Protein AF-A0A812V9D8-F1 (afdb_monomer)

Radius of gyration: 23.7 Å; Cα contacts (8 Å, |Δi|>4): 444; chains: 1; bounding box: 46×54×78 Å

Mean predicted aligned error: 7.57 Å

Solvent-accessible surface area (backbone atoms only — not comparable to full-atom values): 19440 Å² total; per-residue (Å²): 134,64,69,68,45,46,54,49,25,55,54,47,46,27,33,46,72,20,30,50,79,77,45,39,99,90,36,76,81,48,67,58,61,73,79,61,69,75,49,70,55,60,47,98,55,66,56,77,74,82,65,62,88,51,53,66,66,52,46,32,63,63,41,46,38,62,27,32,84,86,31,65,42,40,41,59,61,29,66,30,20,74,60,48,88,58,94,56,41,86,30,27,44,84,56,71,91,58,87,61,61,62,48,51,73,66,52,26,51,69,67,22,29,39,99,78,54,41,52,55,68,74,26,73,83,56,54,74,79,40,67,58,75,21,36,46,58,31,40,26,61,40,52,40,16,31,51,46,28,47,52,53,50,51,42,41,74,71,26,71,57,31,73,84,54,87,52,67,49,60,17,31,41,38,41,38,52,51,50,55,50,51,29,60,78,68,75,52,87,68,88,69,70,83,49,35,51,80,54,24,43,62,51,99,89,40,53,30,27,37,83,49,56,40,70,43,29,48,52,52,36,58,74,66,67,73,43,69,49,58,50,50,58,73,70,53,59,64,68,42,52,75,65,54,15,47,48,52,28,54,44,46,51,50,51,52,50,55,52,52,51,52,24,51,57,35,50,76,71,74,42,65,54,56,76,93,49,64,44,58,38,50,45,49,51,43,34,53,46,17,46,75,68,24,35,40,46,68,73,50,39,54,63,74,55,51,55,50,49,60,60,46,48,61,54,45,69,73,71,42,70,78,90,53,45,69,66,50,51,53,52,54,55,60,57,55,66,74,75,73,73,89,84,75,83,130

Structure (mmCIF, N/CA/C/O backbone):
data_AF-A0A812V9D8-F1
#
_entry.id   AF-A0A812V9D8-F1
#
loop_
_atom_site.group_PDB
_atom_site.id
_atom_site.type_symbol
_atom_site.label_atom_id
_atom_site.label_alt_id
_atom_site.label_comp_id
_atom_site.label_asym_id
_atom_site.label_entity_id
_atom_site.label_seq_id
_atom_site.pdbx_PDB_ins_code
_atom_site.Cartn_x
_atom_site.Cartn_y
_atom_site.Cartn_z
_atom_site.occupancy
_atom_site.B_iso_or_equiv
_atom_site.auth_seq_id
_atom_site.auth_comp_id
_atom_site.auth_asym_id
_atom_site.auth_atom_id
_atom_site.pdbx_PDB_model_num
ATOM 1 N N . MET A 1 1 ? -7.664 -11.286 -27.892 1.00 56.09 1 MET A N 1
ATOM 2 C CA . MET A 1 1 ? -6.367 -10.592 -27.682 1.00 56.09 1 MET A CA 1
ATOM 3 C C . MET A 1 1 ? -6.586 -9.088 -27.634 1.00 56.09 1 MET A C 1
ATOM 5 O O . MET A 1 1 ? -7.502 -8.621 -28.293 1.00 56.09 1 MET A O 1
ATOM 9 N N . ARG A 1 2 ? -5.793 -8.337 -26.857 1.00 80.00 2 ARG A N 1
ATOM 10 C CA . ARG A 1 2 ? -5.927 -6.876 -26.673 1.00 80.00 2 ARG A CA 1
ATOM 11 C C . ARG A 1 2 ? -5.068 -6.145 -27.719 1.00 80.00 2 ARG A C 1
ATOM 13 O O . ARG A 1 2 ? -3.862 -6.034 -27.494 1.00 80.00 2 ARG A O 1
ATOM 20 N N . PRO A 1 3 ? -5.623 -5.653 -28.849 1.00 83.12 3 PRO A N 1
ATOM 21 C CA . PRO A 1 3 ? -4.810 -5.182 -29.977 1.00 83.12 3 PRO A CA 1
ATOM 22 C C . PRO A 1 3 ? -3.896 -4.013 -29.604 1.00 83.12 3 PRO A C 1
ATOM 24 O O . PRO A 1 3 ? -2.779 -3.916 -30.103 1.00 83.12 3 PRO A O 1
ATOM 27 N N . ILE A 1 4 ? -4.337 -3.160 -28.675 1.00 83.19 4 ILE A N 1
ATOM 28 C CA . ILE A 1 4 ? -3.535 -2.038 -28.184 1.00 83.19 4 ILE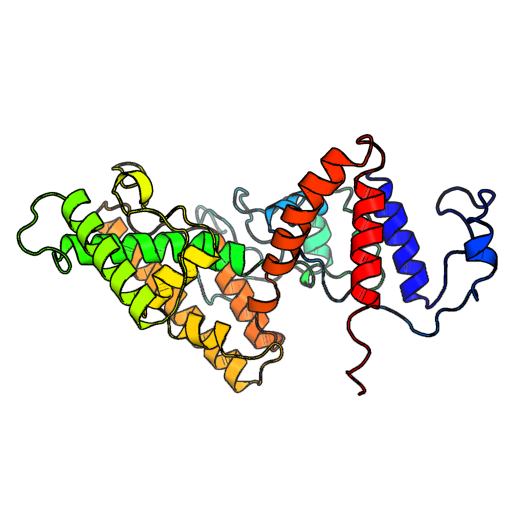 A CA 1
ATOM 29 C C . ILE A 1 4 ? -2.246 -2.502 -27.494 1.00 83.19 4 ILE A C 1
ATOM 31 O O . ILE A 1 4 ? -1.192 -1.949 -27.774 1.00 83.19 4 ILE A O 1
ATOM 35 N N . LEU A 1 5 ? -2.291 -3.567 -26.685 1.00 86.50 5 LEU A N 1
ATOM 36 C CA . LEU A 1 5 ? -1.116 -4.059 -25.959 1.00 86.50 5 LEU A CA 1
ATOM 37 C C . LEU A 1 5 ? -0.106 -4.741 -26.886 1.00 86.50 5 LEU A C 1
ATOM 39 O O . LEU A 1 5 ? 1.092 -4.594 -26.671 1.00 86.50 5 LEU A O 1
ATOM 43 N N . HIS A 1 6 ? -0.566 -5.421 -27.942 1.00 87.38 6 HIS A N 1
ATOM 44 C CA . HIS A 1 6 ? 0.333 -5.927 -28.986 1.00 87.38 6 HIS A CA 1
ATOM 45 C C . HIS A 1 6 ? 1.052 -4.785 -29.702 1.00 87.38 6 HIS A C 1
ATOM 47 O O . HIS A 1 6 ? 2.266 -4.839 -29.873 1.00 87.38 6 HIS A O 1
ATOM 53 N N . ARG A 1 7 ? 0.322 -3.725 -30.075 1.00 86.12 7 ARG A N 1
ATOM 54 C CA . ARG A 1 7 ? 0.923 -2.536 -30.696 1.00 86.12 7 ARG A CA 1
ATOM 55 C C . ARG A 1 7 ? 1.910 -1.849 -29.755 1.00 86.12 7 ARG A C 1
ATOM 57 O O . ARG A 1 7 ? 2.975 -1.439 -30.205 1.00 86.12 7 ARG A O 1
ATOM 64 N N . THR A 1 8 ? 1.585 -1.753 -28.465 1.00 87.50 8 THR A N 1
ATOM 65 C CA . THR A 1 8 ? 2.492 -1.215 -27.444 1.00 87.50 8 THR A CA 1
ATOM 66 C C . THR A 1 8 ? 3.754 -2.060 -27.328 1.00 87.50 8 THR A C 1
ATOM 68 O O . THR A 1 8 ? 4.840 -1.509 -27.451 1.00 87.50 8 THR A O 1
ATOM 71 N N . CYS A 1 9 ? 3.632 -3.380 -27.156 1.00 90.81 9 CYS A N 1
ATOM 72 C CA . CYS A 1 9 ? 4.777 -4.289 -27.069 1.00 90.81 9 CYS A CA 1
ATOM 73 C C . CYS A 1 9 ? 5.671 -4.190 -28.312 1.00 90.81 9 CYS A C 1
ATOM 75 O O . CYS A 1 9 ? 6.872 -3.965 -28.196 1.00 90.81 9 CYS A O 1
ATOM 77 N N . TRP A 1 10 ? 5.079 -4.238 -29.506 1.00 91.75 10 TRP A N 1
ATOM 78 C CA . TRP A 1 10 ? 5.808 -4.071 -30.760 1.00 91.75 10 TRP A CA 1
ATOM 79 C C . TRP A 1 10 ? 6.538 -2.722 -30.842 1.00 91.75 10 TRP A C 1
ATOM 81 O O . TRP A 1 10 ? 7.712 -2.670 -31.205 1.00 91.75 10 TRP A O 1
ATOM 91 N N . SER A 1 11 ? 5.879 -1.622 -30.464 1.00 89.56 11 SER A N 1
ATOM 92 C CA . SER A 1 11 ? 6.510 -0.298 -30.459 1.00 89.56 11 SER A CA 1
ATOM 93 C C . SER A 1 11 ? 7.658 -0.218 -29.451 1.00 89.56 11 SER A C 1
ATOM 95 O O . SER A 1 11 ? 8.664 0.434 -29.727 1.00 89.56 11 SER A O 1
ATOM 97 N N . LEU A 1 12 ? 7.511 -0.865 -28.293 1.00 90.81 12 LEU A N 1
ATOM 98 C CA . LEU A 1 12 ? 8.540 -0.934 -27.261 1.00 90.81 12 LEU A CA 1
ATOM 99 C C . LEU A 1 12 ? 9.751 -1.744 -27.730 1.00 90.81 12 LEU A C 1
ATOM 101 O O . LEU A 1 12 ? 10.869 -1.278 -27.560 1.00 90.81 12 LEU A O 1
ATOM 105 N N . GLN A 1 13 ? 9.553 -2.880 -28.406 1.00 92.38 13 GLN A N 1
ATOM 106 C CA . GLN A 1 13 ? 10.659 -3.665 -28.968 1.00 92.38 13 GLN A CA 1
ATOM 107 C C . GLN A 1 13 ? 11.509 -2.853 -29.959 1.00 92.38 13 GLN A C 1
ATOM 109 O O . GLN A 1 13 ? 12.737 -2.936 -29.939 1.00 92.38 13 GLN A O 1
ATOM 114 N N . HIS A 1 14 ? 10.887 -2.005 -30.787 1.00 91.62 14 HIS A N 1
ATOM 115 C CA . HIS A 1 14 ? 11.643 -1.064 -31.625 1.00 91.62 14 HIS A CA 1
ATOM 116 C C . HIS A 1 14 ? 12.456 -0.084 -30.778 1.00 91.62 14 HIS A C 1
ATOM 118 O O . HIS A 1 14 ? 13.648 0.089 -31.031 1.00 91.62 14 HIS A O 1
ATOM 124 N N . ALA A 1 15 ? 11.850 0.502 -29.743 1.00 90.38 15 ALA A N 1
ATOM 125 C CA . ALA A 1 15 ? 12.536 1.434 -28.852 1.00 90.38 15 ALA A CA 1
ATOM 126 C C . ALA A 1 15 ? 13.720 0.787 -28.103 1.00 90.38 15 ALA A C 1
ATOM 128 O O . ALA A 1 15 ? 14.781 1.402 -27.988 1.00 90.38 15 ALA A O 1
ATOM 129 N N . PHE A 1 16 ? 13.586 -0.462 -27.654 1.00 92.31 16 PHE A N 1
ATOM 130 C CA . PHE A 1 16 ? 14.652 -1.221 -26.982 1.00 92.31 16 PHE A CA 1
ATOM 131 C C . PHE A 1 16 ? 15.813 -1.549 -27.926 1.00 92.31 16 PHE A C 1
ATOM 133 O O . PHE A 1 16 ? 16.986 -1.433 -27.555 1.00 92.31 16 PHE A O 1
ATOM 140 N N . ALA A 1 17 ? 15.496 -1.805 -29.195 1.00 93.06 17 ALA A N 1
ATOM 141 C CA . ALA A 1 17 ? 16.474 -1.925 -30.270 1.00 93.06 17 ALA A CA 1
ATOM 142 C C . ALA A 1 17 ? 17.069 -0.573 -30.722 1.00 93.06 17 ALA A C 1
ATOM 144 O O . ALA A 1 17 ? 17.880 -0.543 -31.646 1.00 93.06 17 ALA A O 1
ATOM 145 N N . GLY A 1 18 ? 16.667 0.555 -30.121 1.00 93.62 18 GLY A N 1
ATOM 146 C CA . GLY A 1 18 ? 17.125 1.887 -30.518 1.00 93.62 18 GLY A CA 1
ATOM 147 C C . GLY A 1 18 ? 16.620 2.308 -31.901 1.00 93.62 18 GLY A C 1
ATOM 148 O O . GLY A 1 18 ? 17.294 3.059 -32.600 1.00 93.62 18 GLY A O 1
ATOM 149 N N . ARG A 1 19 ? 15.446 1.827 -32.318 1.00 94.19 19 ARG A N 1
ATOM 150 C CA . ARG A 1 19 ? 14.840 2.094 -33.628 1.00 94.19 19 ARG A CA 1
ATOM 151 C C . ARG A 1 19 ? 13.452 2.714 -33.496 1.00 94.19 19 ARG A C 1
ATOM 153 O O . ARG A 1 19 ? 12.730 2.503 -32.527 1.00 94.19 19 ARG A O 1
ATOM 160 N N . ARG A 1 20 ? 13.053 3.473 -34.513 1.00 90.00 20 ARG A N 1
ATOM 161 C CA . ARG A 1 20 ? 11.666 3.879 -34.744 1.00 90.00 20 ARG A CA 1
ATOM 162 C C . ARG A 1 20 ? 10.995 2.833 -35.610 1.00 90.00 20 ARG A C 1
ATOM 164 O O . ARG A 1 20 ? 11.597 2.424 -36.608 1.00 90.00 20 ARG A O 1
ATOM 171 N N . PRO A 1 21 ? 9.744 2.465 -35.311 1.00 89.31 21 PRO A N 1
ATOM 172 C CA . PRO A 1 21 ? 9.006 1.625 -36.226 1.00 89.31 21 PRO A CA 1
ATOM 173 C C . PRO A 1 21 ? 8.915 2.283 -37.608 1.00 89.31 21 PRO A C 1
ATOM 175 O O . PRO A 1 21 ? 8.760 3.501 -37.686 1.00 89.31 21 PRO A O 1
ATOM 178 N N . GLN A 1 22 ? 9.042 1.487 -38.674 1.00 85.88 22 GLN A N 1
ATOM 179 C CA . GLN A 1 22 ? 9.004 1.954 -40.074 1.00 85.88 22 GLN A CA 1
ATOM 180 C C . GLN A 1 22 ? 7.757 1.484 -40.845 1.00 85.88 22 GLN A C 1
ATOM 182 O O . GLN A 1 22 ? 7.417 2.056 -41.875 1.00 85.88 22 GLN A O 1
ATOM 187 N N . ALA A 1 23 ? 7.038 0.488 -40.325 1.00 85.81 23 ALA A N 1
ATOM 188 C CA . ALA A 1 23 ? 5.800 -0.051 -40.895 1.00 85.81 23 ALA A CA 1
ATOM 189 C C . ALA A 1 23 ? 4.773 -0.326 -39.786 1.00 85.81 23 ALA A C 1
ATOM 191 O O . ALA A 1 23 ? 5.121 -0.224 -38.616 1.00 85.81 23 ALA A O 1
ATOM 192 N N . HIS A 1 24 ? 3.524 -0.665 -40.107 1.00 85.31 24 HIS A N 1
ATOM 193 C CA . HIS A 1 24 ? 2.521 -1.059 -39.108 1.00 85.31 24 HIS A CA 1
ATOM 194 C C . HIS A 1 24 ? 2.746 -2.517 -38.620 1.00 85.31 24 HIS A C 1
ATOM 196 O O . HIS A 1 24 ? 3.134 -3.366 -39.421 1.00 85.31 24 HIS A O 1
ATOM 202 N N . PRO A 1 25 ? 2.479 -2.866 -37.337 1.00 82.75 25 PRO A N 1
ATOM 203 C CA . PRO A 1 25 ? 2.803 -4.186 -36.760 1.00 82.75 25 PRO A CA 1
ATOM 204 C C . PRO A 1 25 ? 2.142 -5.390 -37.433 1.00 82.75 25 PRO A C 1
ATOM 206 O O . PRO A 1 25 ? 2.630 -6.506 -37.302 1.00 82.75 25 PRO A O 1
ATOM 209 N N . HIS A 1 26 ? 1.009 -5.174 -38.096 1.00 84.06 26 HIS A N 1
ATOM 210 C CA . HIS A 1 26 ? 0.219 -6.235 -38.730 1.00 84.06 26 HIS A CA 1
ATOM 211 C C . HIS A 1 26 ? 0.085 -6.061 -40.241 1.00 84.06 26 HIS A C 1
ATOM 213 O O . HIS A 1 26 ? -0.561 -6.875 -40.885 1.00 84.06 26 HIS A O 1
ATOM 219 N N . ASP A 1 27 ? 0.634 -4.978 -40.791 1.00 83.62 27 ASP A N 1
ATOM 220 C CA . ASP A 1 27 ? 0.493 -4.667 -42.208 1.00 83.62 27 ASP A CA 1
ATOM 221 C C . ASP A 1 27 ? 1.731 -3.886 -42.674 1.00 83.62 27 ASP A C 1
ATOM 223 O O . ASP A 1 27 ? 1.822 -2.673 -42.464 1.00 83.62 27 ASP A O 1
ATOM 227 N N . PRO A 1 28 ? 2.714 -4.570 -43.277 1.00 77.94 28 PRO A N 1
ATOM 228 C CA . PRO A 1 28 ? 3.906 -3.925 -43.812 1.00 77.94 28 PRO A CA 1
ATOM 229 C C . PRO A 1 28 ? 3.602 -2.859 -44.877 1.00 77.94 28 PRO A C 1
ATOM 231 O O . PRO A 1 28 ? 4.418 -1.964 -45.088 1.00 77.94 28 PRO A O 1
ATOM 234 N N . CYS A 1 29 ? 2.439 -2.936 -45.536 1.00 76.19 29 CYS A N 1
ATOM 235 C CA . CYS A 1 29 ? 2.012 -2.014 -46.585 1.00 76.19 29 CYS A CA 1
ATOM 236 C C . CYS A 1 29 ? 1.361 -0.741 -46.022 1.00 76.19 29 CYS A C 1
ATOM 238 O O . CYS A 1 29 ? 1.377 0.299 -46.687 1.00 76.19 29 CYS A O 1
ATOM 240 N N . LEU A 1 30 ? 0.833 -0.777 -44.791 1.00 76.56 30 LEU A N 1
ATOM 241 C CA . LEU A 1 30 ? 0.352 0.422 -44.104 1.00 76.56 30 LEU A CA 1
ATOM 242 C C . LEU A 1 30 ? 1.535 1.291 -43.674 1.00 76.56 30 LEU A C 1
ATOM 244 O O . LEU A 1 30 ? 2.143 1.110 -42.613 1.00 76.56 30 LEU A O 1
ATOM 248 N N . GLN A 1 31 ? 1.835 2.277 -44.518 1.00 71.25 31 GLN A N 1
ATOM 249 C CA . GLN A 1 31 ? 2.863 3.266 -44.245 1.00 71.25 31 GLN A CA 1
ATOM 250 C C . GLN A 1 31 ? 2.511 4.099 -43.012 1.00 71.25 31 GLN A C 1
ATOM 252 O O . GLN A 1 31 ? 1.397 4.602 -42.847 1.00 71.25 31 GLN A O 1
ATOM 257 N N . ILE A 1 32 ? 3.509 4.298 -42.155 1.00 73.62 32 ILE A N 1
ATOM 258 C CA . ILE A 1 32 ? 3.420 5.234 -41.036 1.00 73.62 32 ILE A CA 1
ATOM 259 C C . ILE A 1 32 ? 3.203 6.647 -41.610 1.00 73.62 32 ILE A C 1
ATOM 261 O O . ILE A 1 32 ? 3.779 6.955 -42.660 1.00 73.62 32 ILE A O 1
ATOM 265 N N . PRO A 1 33 ? 2.393 7.516 -40.964 1.00 78.94 33 PRO A N 1
ATOM 266 C CA . PRO A 1 33 ? 2.139 8.874 -41.440 1.00 78.94 33 PRO A CA 1
ATOM 267 C C . PRO A 1 33 ? 3.402 9.595 -41.927 1.00 78.94 33 PRO A C 1
ATOM 269 O O . PRO A 1 33 ? 4.433 9.549 -41.255 1.00 78.94 33 PRO A O 1
ATOM 272 N N . ARG A 1 34 ? 3.307 10.319 -43.055 1.00 74.50 34 ARG A N 1
ATOM 273 C CA . ARG A 1 34 ? 4.433 11.032 -43.704 1.00 74.50 34 ARG A CA 1
ATOM 274 C C . ARG A 1 34 ? 5.280 11.874 -42.745 1.00 74.50 34 ARG A C 1
ATOM 276 O O . ARG A 1 34 ? 6.482 12.011 -42.941 1.00 74.50 34 ARG A O 1
ATOM 283 N N . LEU A 1 35 ? 4.670 12.423 -41.694 1.00 73.19 35 LEU A N 1
ATOM 284 C CA . LEU A 1 35 ? 5.376 13.184 -40.662 1.00 73.19 35 LEU A CA 1
ATOM 285 C C . LEU A 1 35 ? 6.470 12.356 -39.964 1.00 73.19 35 LEU A C 1
ATOM 287 O O . LEU A 1 35 ? 7.546 12.873 -39.690 1.00 73.19 35 LEU A O 1
ATOM 291 N N . HIS A 1 36 ? 6.219 11.072 -39.709 1.00 73.94 36 HIS A N 1
ATOM 292 C CA . HIS A 1 36 ? 7.175 10.179 -39.054 1.00 73.94 36 HIS A CA 1
ATOM 293 C C . HIS A 1 36 ? 8.221 9.626 -40.027 1.00 73.94 36 HIS A C 1
ATOM 295 O O . HIS A 1 36 ? 9.314 9.287 -39.589 1.00 73.94 36 HIS A O 1
ATOM 301 N N . GLN A 1 37 ? 7.927 9.589 -41.332 1.00 75.44 37 GLN A N 1
ATOM 302 C CA . GLN A 1 37 ? 8.892 9.183 -42.366 1.00 75.44 37 GLN A CA 1
ATOM 303 C C . GLN A 1 37 ? 10.080 10.154 -42.463 1.00 75.44 37 GLN A C 1
ATOM 305 O O . GLN A 1 37 ? 11.158 9.772 -42.900 1.00 75.44 37 GLN A O 1
ATOM 310 N N . LYS A 1 38 ? 9.903 11.409 -42.024 1.00 82.12 38 LYS A N 1
ATOM 311 C CA . LYS A 1 38 ? 10.981 12.411 -41.955 1.00 82.12 38 LYS A CA 1
ATOM 312 C C . LYS A 1 38 ? 11.921 12.215 -40.760 1.00 82.12 38 LYS A C 1
ATOM 314 O O . LYS A 1 38 ? 12.972 12.849 -40.706 1.00 82.12 38 LYS A O 1
ATOM 319 N N . LEU A 1 39 ? 11.544 11.393 -39.778 1.00 84.62 39 LEU A N 1
ATOM 320 C CA . LEU A 1 39 ? 12.370 11.143 -38.599 1.00 84.62 39 LEU A CA 1
ATOM 321 C C . LEU A 1 39 ? 13.443 10.103 -38.920 1.00 84.62 39 LEU A C 1
ATOM 323 O O . LEU A 1 39 ? 13.181 9.119 -39.607 1.00 84.62 39 LEU A O 1
ATOM 327 N N . LYS A 1 40 ? 14.647 10.283 -38.363 1.00 89.06 40 LYS A N 1
ATOM 328 C CA . LYS A 1 40 ? 15.723 9.293 -38.496 1.00 89.06 40 LYS A CA 1
ATOM 329 C C . LYS A 1 40 ? 15.255 7.929 -37.955 1.00 89.06 40 LYS A C 1
ATOM 331 O O . LYS A 1 40 ? 14.753 7.884 -36.823 1.00 89.06 40 LYS A O 1
ATOM 336 N N . PRO A 1 41 ? 15.450 6.822 -38.702 1.00 89.31 41 PRO A N 1
ATOM 337 C CA . PRO A 1 41 ? 15.049 5.487 -38.258 1.00 89.31 41 PRO A CA 1
ATOM 338 C C . PRO A 1 41 ? 15.681 5.074 -36.930 1.00 89.31 41 PRO A C 1
ATOM 340 O O . PRO A 1 41 ? 15.047 4.380 -36.144 1.00 89.31 41 PRO A O 1
ATOM 343 N N . GLN A 1 42 ? 16.895 5.543 -36.642 1.00 94.31 42 GLN A N 1
ATOM 344 C CA . GLN A 1 42 ? 17.586 5.269 -35.388 1.00 94.31 42 GLN A CA 1
ATOM 345 C C . GLN A 1 42 ? 17.190 6.276 -34.296 1.00 94.31 42 GLN A C 1
ATOM 347 O O . GLN A 1 42 ? 17.095 7.486 -34.525 1.00 94.31 42 GLN A O 1
ATOM 352 N N . LEU A 1 43 ? 16.960 5.779 -33.085 1.00 90.19 43 LEU A N 1
ATOM 353 C CA . LEU A 1 43 ? 16.890 6.578 -31.864 1.00 90.19 43 LEU A CA 1
ATOM 354 C C . LEU A 1 43 ? 18.309 6.918 -31.395 1.00 90.19 43 LEU A C 1
ATOM 356 O O . LEU A 1 43 ? 19.236 6.136 -31.574 1.00 90.19 43 LEU A O 1
ATOM 360 N N . SER A 1 44 ? 18.481 8.081 -30.767 1.00 91.81 44 SER A N 1
ATOM 361 C CA . SER A 1 44 ? 19.762 8.474 -30.162 1.00 91.81 44 SER A CA 1
ATOM 362 C C . SER A 1 44 ? 20.099 7.669 -28.904 1.00 91.81 44 SER A C 1
ATOM 364 O O . SER A 1 44 ? 21.231 7.711 -28.434 1.00 91.81 44 SER A O 1
ATOM 366 N N . ARG A 1 45 ? 19.111 6.970 -28.335 1.00 91.44 45 ARG A N 1
ATOM 367 C CA . ARG A 1 45 ? 19.220 6.193 -27.102 1.00 91.44 45 ARG A CA 1
ATOM 368 C C . ARG A 1 45 ? 18.452 4.886 -27.239 1.00 91.44 45 ARG A C 1
ATOM 370 O O . ARG A 1 45 ? 17.494 4.793 -28.009 1.00 91.44 45 ARG A O 1
ATOM 377 N N . ARG A 1 46 ? 18.873 3.896 -26.458 1.00 88.00 46 ARG A N 1
ATOM 378 C CA . ARG A 1 46 ? 18.104 2.679 -26.194 1.00 88.00 46 ARG A CA 1
ATOM 379 C C . ARG A 1 46 ? 17.319 2.865 -24.903 1.00 88.00 46 ARG A C 1
ATOM 381 O O . ARG A 1 46 ? 17.700 3.662 -24.048 1.00 88.00 46 ARG A O 1
ATOM 388 N N . TYR A 1 47 ? 16.227 2.131 -24.792 1.00 87.88 47 TYR A N 1
ATOM 389 C CA . TYR A 1 47 ? 15.339 2.170 -23.639 1.00 87.88 47 TYR A CA 1
ATOM 390 C C . TYR A 1 47 ? 15.254 0.775 -23.018 1.00 87.88 47 TYR A C 1
ATOM 392 O O . TYR A 1 47 ? 15.573 -0.214 -23.675 1.00 87.88 47 TYR A O 1
ATOM 400 N N . ALA A 1 48 ? 14.806 0.706 -21.771 1.00 86.56 48 ALA A N 1
ATOM 401 C CA . ALA A 1 48 ? 14.470 -0.534 -21.084 1.00 86.56 48 ALA A CA 1
ATOM 402 C C . ALA A 1 48 ? 13.196 -0.314 -20.260 1.00 86.56 48 ALA A C 1
ATOM 404 O O . ALA A 1 48 ? 12.890 0.819 -19.873 1.00 86.56 48 ALA A O 1
ATOM 405 N N . VAL A 1 49 ? 12.445 -1.385 -19.999 1.00 85.50 49 VAL A N 1
ATOM 406 C CA . VAL A 1 49 ? 11.348 -1.329 -19.027 1.00 85.50 49 VAL A CA 1
ATOM 407 C C . VAL A 1 49 ? 11.957 -1.290 -17.632 1.00 85.50 49 VAL A C 1
ATOM 409 O O . VAL A 1 49 ? 12.640 -2.228 -17.240 1.00 85.50 49 VAL A O 1
ATOM 412 N N . ALA A 1 50 ? 11.698 -0.218 -16.886 1.00 81.44 50 ALA A N 1
ATOM 413 C CA . ALA A 1 50 ? 12.074 -0.146 -15.476 1.00 81.44 50 ALA A CA 1
ATOM 414 C C . ALA A 1 50 ? 10.982 -0.745 -14.575 1.00 81.44 50 ALA A C 1
ATOM 416 O O . ALA A 1 50 ? 11.271 -1.513 -13.666 1.00 81.44 50 ALA A O 1
ATOM 417 N N . GLU A 1 51 ? 9.716 -0.418 -14.845 1.00 84.44 51 GLU A N 1
ATOM 418 C CA . GLU A 1 51 ? 8.578 -0.845 -14.031 1.00 84.44 51 GLU A CA 1
ATOM 419 C C . GLU A 1 51 ? 7.261 -0.751 -14.813 1.00 84.44 51 GLU A C 1
ATOM 421 O O . GLU A 1 51 ? 7.118 0.061 -15.733 1.00 84.44 51 GLU A O 1
ATOM 426 N N . TYR A 1 52 ? 6.276 -1.560 -14.413 1.00 86.06 52 TYR A N 1
ATOM 427 C CA . TYR A 1 52 ? 4.876 -1.328 -14.760 1.00 86.06 52 TYR A CA 1
ATOM 428 C C . TYR A 1 52 ? 4.165 -0.800 -13.524 1.00 86.06 52 TYR A C 1
ATOM 430 O O . TYR A 1 52 ? 4.006 -1.528 -12.550 1.00 86.06 52 TYR A O 1
ATOM 438 N N . LYS A 1 53 ? 3.720 0.453 -13.575 1.00 84.75 53 LYS A N 1
ATOM 439 C CA . LYS A 1 53 ? 2.976 1.071 -12.481 1.00 84.75 53 LYS A CA 1
ATOM 440 C C . LYS A 1 53 ? 1.480 0.859 -12.627 1.00 84.75 53 LYS A C 1
ATOM 442 O O . LYS A 1 53 ? 0.921 1.024 -13.710 1.00 84.75 53 LYS A O 1
ATOM 447 N N . GLY A 1 54 ? 0.840 0.526 -11.518 1.00 85.00 54 GLY A N 1
ATOM 448 C CA . GLY A 1 54 ? -0.606 0.434 -11.407 1.00 85.00 54 GLY A CA 1
ATOM 449 C C . GLY A 1 54 ? -1.020 -0.036 -10.023 1.00 85.00 54 GLY A C 1
ATOM 450 O O . GLY A 1 54 ? -0.195 -0.453 -9.208 1.00 85.00 54 GLY A O 1
ATOM 451 N N . ASP A 1 55 ? -2.299 0.120 -9.697 1.00 88.06 55 ASP A N 1
ATOM 452 C CA . ASP A 1 55 ? -2.831 -0.517 -8.501 1.00 88.06 55 ASP A CA 1
ATOM 453 C C . ASP A 1 55 ? -2.891 -2.047 -8.697 1.00 88.06 55 ASP A C 1
ATOM 455 O O . ASP A 1 55 ? -2.710 -2.577 -9.800 1.00 88.06 55 ASP A O 1
ATOM 459 N N . TRP A 1 56 ? -3.115 -2.792 -7.613 1.00 90.50 56 TRP A N 1
ATOM 460 C CA . TRP A 1 56 ? -3.131 -4.254 -7.706 1.00 90.50 56 TRP A CA 1
ATOM 461 C C . TRP A 1 56 ? -4.300 -4.790 -8.547 1.00 90.50 56 TRP A C 1
ATOM 463 O O . TRP A 1 56 ? -4.166 -5.824 -9.196 1.00 90.50 56 TRP A O 1
ATOM 473 N N . GLU A 1 57 ? -5.437 -4.094 -8.568 1.00 90.38 57 GLU A N 1
ATOM 474 C CA . GLU A 1 57 ? -6.583 -4.481 -9.391 1.00 90.38 57 GLU A CA 1
ATOM 475 C C . GLU A 1 57 ? -6.275 -4.291 -10.883 1.00 90.38 57 GLU A C 1
ATOM 477 O O . GLU A 1 57 ? -6.591 -5.155 -11.707 1.00 90.38 57 GLU A O 1
ATOM 482 N N . TRP A 1 58 ? -5.595 -3.204 -11.238 1.00 89.69 58 TRP A N 1
ATOM 483 C CA . TRP A 1 58 ? -5.081 -2.946 -12.570 1.00 89.69 58 TRP A CA 1
ATOM 484 C C . TRP A 1 58 ? -4.084 -4.019 -12.983 1.00 89.69 58 TRP A C 1
ATOM 486 O O . TRP A 1 58 ? -4.236 -4.577 -14.065 1.00 89.69 58 TRP A O 1
ATOM 496 N N . HIS A 1 59 ? -3.124 -4.375 -12.125 1.00 91.75 59 HIS A N 1
ATOM 497 C CA . HIS A 1 59 ? -2.192 -5.467 -12.403 1.00 91.75 59 HIS A CA 1
ATOM 498 C C . HIS A 1 59 ? -2.918 -6.793 -12.610 1.00 91.75 59 HIS A C 1
ATOM 500 O O . HIS A 1 59 ? -2.695 -7.459 -13.622 1.00 91.75 59 HIS A O 1
ATOM 506 N N . GLN A 1 60 ? -3.843 -7.142 -11.715 1.00 92.75 60 GLN A N 1
ATOM 507 C CA . GLN A 1 60 ? -4.644 -8.352 -11.842 1.00 92.75 60 GLN A CA 1
ATOM 508 C C . GLN A 1 60 ? -5.381 -8.383 -13.185 1.00 92.75 60 GLN A C 1
ATOM 510 O O . GLN A 1 60 ? -5.344 -9.396 -13.874 1.00 92.75 60 GLN A O 1
ATOM 515 N N . ARG A 1 61 ? -6.015 -7.281 -13.604 1.00 90.38 61 ARG A N 1
ATOM 516 C CA . ARG A 1 61 ? -6.738 -7.203 -14.884 1.00 90.38 61 ARG A CA 1
ATOM 517 C C . ARG A 1 61 ? -5.801 -7.174 -16.089 1.00 90.38 61 ARG A C 1
ATOM 519 O O . ARG A 1 61 ? -6.096 -7.805 -17.107 1.00 90.38 61 ARG A O 1
ATOM 526 N N . LEU A 1 62 ? -4.694 -6.436 -16.017 1.00 90.75 62 LEU A N 1
ATOM 527 C CA . LEU A 1 62 ? -3.729 -6.292 -17.104 1.00 90.75 62 LEU A CA 1
ATOM 528 C C . LEU A 1 62 ? -3.104 -7.650 -17.421 1.00 90.75 62 LEU A C 1
ATOM 530 O O . LEU A 1 62 ? -3.171 -8.101 -18.564 1.00 90.75 62 LEU A O 1
ATOM 534 N N . TRP A 1 63 ? -2.563 -8.297 -16.397 1.00 92.62 63 TRP A N 1
ATOM 535 C CA . TRP A 1 63 ? -1.848 -9.562 -16.492 1.00 92.62 63 TRP A CA 1
ATOM 536 C C . TRP A 1 63 ? -2.773 -10.781 -16.457 1.00 92.62 63 TRP A C 1
ATOM 538 O O . TRP A 1 63 ? -2.347 -11.864 -16.834 1.00 92.62 63 TRP A O 1
ATOM 548 N N . GLN A 1 64 ? -4.038 -10.590 -16.061 1.00 92.06 64 GLN A N 1
ATOM 549 C CA . GLN A 1 64 ? -5.027 -11.654 -15.833 1.00 92.06 64 GLN A CA 1
ATOM 550 C C . GLN A 1 64 ? -4.523 -12.693 -14.824 1.00 92.06 64 GLN A C 1
ATOM 552 O O . GLN A 1 64 ? -4.705 -13.895 -15.006 1.00 92.06 64 GLN A O 1
ATOM 557 N N . MET A 1 65 ? -3.862 -12.221 -13.765 1.00 94.12 65 MET A N 1
ATOM 558 C CA . MET A 1 65 ? -3.250 -13.105 -12.781 1.00 94.12 65 MET A CA 1
ATOM 559 C C . MET A 1 65 ? -4.287 -13.991 -12.098 1.00 94.12 65 MET A C 1
ATOM 561 O O . MET A 1 65 ? -5.312 -13.514 -11.603 1.00 94.12 65 MET A O 1
ATOM 565 N N . ARG A 1 66 ? -3.950 -15.276 -11.993 1.00 95.38 66 ARG A N 1
ATOM 566 C CA . ARG A 1 66 ? -4.645 -16.261 -11.157 1.00 95.38 66 ARG A CA 1
ATOM 567 C C . ARG A 1 66 ? -4.410 -15.985 -9.669 1.00 95.38 66 ARG A C 1
ATOM 569 O O . ARG A 1 66 ? -5.253 -16.310 -8.838 1.00 95.38 66 ARG A O 1
ATOM 576 N N . THR A 1 67 ? -3.291 -15.341 -9.332 1.00 94.00 67 THR A N 1
ATOM 577 C CA . THR A 1 67 ? -2.955 -14.913 -7.970 1.00 94.00 67 THR A CA 1
ATOM 578 C C . THR A 1 67 ? -3.500 -13.517 -7.681 1.00 94.00 67 THR A C 1
ATOM 580 O O . THR A 1 67 ? -3.176 -12.561 -8.384 1.00 94.00 67 THR A O 1
ATOM 583 N N . HIS A 1 68 ? -4.300 -13.372 -6.628 1.00 94.12 68 HIS A N 1
ATOM 584 C CA . HIS A 1 68 ? -4.829 -12.081 -6.180 1.00 94.12 68 HIS A CA 1
ATOM 585 C C . HIS A 1 68 ? -5.328 -12.170 -4.735 1.00 94.12 68 HIS A C 1
ATOM 587 O O . HIS A 1 68 ? -5.397 -13.253 -4.159 1.00 94.12 68 HIS A O 1
ATOM 593 N N . TRP A 1 69 ? -5.757 -11.042 -4.153 1.00 92.50 69 TRP A N 1
ATOM 594 C CA . TRP A 1 69 ? -6.182 -10.981 -2.748 1.00 92.50 69 TRP A CA 1
ATOM 595 C C . TRP A 1 69 ? -7.236 -12.008 -2.357 1.00 92.50 69 TRP A C 1
ATOM 597 O O . TRP A 1 69 ? -7.233 -12.424 -1.207 1.00 92.50 69 TRP A O 1
ATOM 607 N N . ASN A 1 70 ? -8.105 -12.414 -3.286 1.00 91.75 70 ASN A N 1
ATOM 608 C CA . ASN A 1 70 ? -9.202 -13.352 -3.047 1.00 91.75 70 ASN A CA 1
ATOM 609 C C . ASN A 1 70 ? -8.935 -14.789 -3.514 1.00 91.75 70 ASN A C 1
ATOM 611 O O . ASN A 1 70 ? -9.762 -15.656 -3.245 1.00 91.75 70 ASN A O 1
ATOM 615 N N . ALA A 1 71 ? -7.799 -15.054 -4.160 1.00 93.25 71 ALA A N 1
ATOM 616 C CA . ALA A 1 71 ? -7.424 -16.396 -4.593 1.00 93.25 71 ALA A CA 1
ATOM 617 C C . ALA A 1 71 ? -6.826 -17.229 -3.446 1.00 93.25 71 ALA A C 1
ATOM 619 O O . ALA A 1 71 ? -6.409 -16.699 -2.413 1.00 93.25 71 ALA A O 1
ATOM 620 N N . LYS A 1 72 ? -6.759 -18.558 -3.644 1.00 92.06 72 LYS A N 1
ATOM 621 C CA . LYS A 1 72 ? -6.049 -19.474 -2.728 1.00 92.06 72 LYS A CA 1
ATOM 622 C C . LYS A 1 72 ? -4.574 -19.080 -2.623 1.00 92.06 72 LYS A C 1
ATOM 624 O O . LYS A 1 72 ? -4.057 -18.974 -1.514 1.00 92.06 72 LYS A O 1
ATOM 629 N N . GLN A 1 73 ? -3.926 -18.855 -3.766 1.00 93.25 73 GLN A N 1
ATOM 630 C CA . GLN A 1 73 ? -2.584 -18.283 -3.860 1.00 93.25 73 GLN A CA 1
ATOM 631 C C . GLN A 1 73 ? -2.701 -16.765 -3.992 1.00 93.25 73 GLN A C 1
ATOM 633 O O . GLN A 1 73 ? -3.340 -16.266 -4.917 1.00 93.25 73 GLN A O 1
ATOM 638 N N . ILE A 1 74 ? -2.106 -16.026 -3.060 1.00 94.31 74 ILE A N 1
ATOM 639 C CA . ILE A 1 74 ? -2.349 -14.580 -2.949 1.00 94.31 74 ILE A CA 1
ATOM 640 C C . ILE A 1 74 ? -1.251 -13.723 -3.582 1.00 94.31 74 ILE A C 1
ATOM 642 O O . ILE A 1 74 ? -1.490 -12.555 -3.879 1.00 94.31 74 ILE A O 1
ATOM 646 N N . CYS A 1 75 ? -0.062 -14.291 -3.779 1.00 95.19 75 CYS A N 1
ATOM 647 C CA . CYS A 1 75 ? 1.122 -13.591 -4.257 1.00 95.19 75 CYS A CA 1
ATOM 648 C C . CYS A 1 75 ? 1.619 -14.237 -5.547 1.00 95.19 75 CYS A C 1
ATOM 650 O O . CYS A 1 75 ? 1.672 -15.463 -5.630 1.00 95.19 75 CYS A O 1
ATOM 652 N N . HIS A 1 76 ? 1.998 -13.418 -6.529 1.00 95.00 76 HIS A N 1
ATOM 653 C CA . HIS A 1 76 ? 2.582 -13.876 -7.793 1.00 95.00 76 HIS A CA 1
ATOM 654 C C . HIS A 1 76 ? 4.077 -14.213 -7.642 1.00 95.00 76 HIS A C 1
ATOM 656 O O . HIS A 1 76 ? 4.592 -15.090 -8.332 1.00 95.00 76 HIS A O 1
ATOM 662 N N . ALA A 1 77 ? 4.763 -13.563 -6.697 1.00 94.44 77 ALA A N 1
ATOM 663 C CA . ALA A 1 77 ? 6.209 -13.666 -6.528 1.00 94.44 77 ALA A CA 1
ATOM 664 C C . ALA A 1 77 ? 6.650 -14.834 -5.625 1.00 94.44 77 ALA A C 1
ATOM 666 O O . ALA A 1 77 ? 7.751 -15.358 -5.781 1.00 94.44 77 ALA A O 1
ATOM 667 N N . CYS A 1 78 ? 5.797 -15.285 -4.701 1.00 95.25 78 CYS A N 1
ATOM 668 C CA . CYS A 1 78 ? 6.089 -16.412 -3.810 1.00 95.25 78 CYS A CA 1
ATOM 669 C C . CYS A 1 78 ? 4.856 -17.284 -3.553 1.00 95.25 78 CYS A C 1
ATOM 671 O O . CYS A 1 78 ? 3.719 -16.901 -3.844 1.00 95.25 78 CYS A O 1
ATOM 673 N N . ARG A 1 79 ? 5.069 -18.459 -2.959 1.00 94.06 79 ARG A N 1
ATOM 674 C CA . ARG A 1 79 ? 4.020 -19.469 -2.735 1.00 94.06 79 ARG A CA 1
ATOM 675 C C . ARG A 1 79 ? 3.044 -19.159 -1.585 1.00 94.06 79 ARG A C 1
ATOM 677 O O . ARG A 1 79 ? 2.368 -20.065 -1.110 1.00 94.06 79 ARG A O 1
ATOM 684 N N . ALA A 1 80 ? 2.924 -17.904 -1.146 1.00 93.44 80 ALA A N 1
ATOM 685 C CA . ALA A 1 80 ? 2.014 -17.523 -0.065 1.00 93.44 80 ALA A CA 1
ATOM 686 C C . ALA A 1 80 ? 0.538 -17.831 -0.394 1.00 93.44 80 ALA A C 1
ATOM 688 O O . ALA A 1 80 ? 0.024 -17.492 -1.469 1.00 93.44 80 ALA A O 1
ATOM 689 N N . THR A 1 81 ? -0.166 -18.435 0.566 1.00 92.88 81 THR A N 1
ATOM 690 C CA . THR A 1 81 ? -1.567 -18.856 0.439 1.00 92.88 81 THR A CA 1
ATOM 691 C C . THR A 1 81 ? -2.451 -18.312 1.558 1.00 92.88 81 THR A C 1
ATOM 693 O O . THR A 1 81 ? -1.971 -17.921 2.622 1.00 92.88 81 THR A O 1
ATOM 696 N N . ARG A 1 82 ? -3.769 -18.277 1.308 1.00 88.44 82 ARG A N 1
ATOM 697 C CA . ARG A 1 82 ? -4.786 -17.780 2.250 1.00 88.44 82 ARG A CA 1
ATOM 698 C C . ARG A 1 82 ? -5.085 -18.746 3.407 1.00 88.44 82 ARG A C 1
ATOM 700 O O . ARG A 1 82 ? -5.384 -18.281 4.500 1.00 88.44 82 ARG A O 1
ATOM 707 N N . ASN A 1 83 ? -5.024 -20.058 3.170 1.00 79.56 83 ASN A N 1
ATOM 708 C CA . ASN A 1 83 ? -5.436 -21.080 4.136 1.00 79.56 83 ASN A CA 1
ATOM 709 C C . ASN A 1 83 ? -4.260 -21.982 4.515 1.00 79.56 83 ASN A C 1
ATOM 711 O O . ASN A 1 83 ? -3.605 -22.530 3.638 1.00 79.56 83 ASN A O 1
ATOM 715 N N . SER A 1 84 ? -4.087 -22.231 5.813 1.00 63.22 84 SER A N 1
ATOM 716 C CA . SER A 1 84 ? -3.121 -23.199 6.350 1.00 63.22 84 SER A CA 1
ATOM 717 C C . SER A 1 84 ? -3.645 -24.641 6.413 1.00 63.22 84 SER A C 1
ATOM 719 O O . SER A 1 84 ? -2.936 -25.528 6.880 1.00 63.22 84 SER A O 1
ATOM 721 N N . LYS A 1 85 ? -4.894 -24.900 5.993 1.00 57.31 85 LYS A N 1
ATOM 722 C CA . LYS A 1 85 ? -5.498 -26.240 6.070 1.00 57.31 85 LYS A CA 1
ATOM 723 C C . LYS A 1 85 ? -4.877 -27.165 5.009 1.00 57.31 85 LYS A C 1
ATOM 725 O O . LYS A 1 85 ? -5.298 -27.137 3.856 1.00 57.31 85 LYS A O 1
ATOM 730 N N . GLY A 1 86 ? -3.883 -27.959 5.417 1.00 56.88 86 GLY A N 1
ATOM 731 C CA . GLY A 1 86 ? -3.176 -28.969 4.614 1.00 56.88 86 GLY A CA 1
ATOM 732 C C . GLY A 1 86 ? -1.655 -28.941 4.836 1.00 56.88 86 GLY A C 1
ATOM 733 O O . GLY A 1 86 ? -1.161 -28.133 5.620 1.00 56.88 86 GLY A O 1
ATOM 734 N N . ASN A 1 87 ? -0.900 -29.769 4.100 1.00 52.22 87 ASN A N 1
ATOM 735 C CA . ASN A 1 87 ? 0.577 -29.714 4.073 1.00 52.22 87 ASN A CA 1
ATOM 736 C C . ASN A 1 87 ? 1.119 -28.337 3.610 1.00 52.22 87 ASN A C 1
ATOM 738 O O . ASN A 1 87 ? 2.275 -28.011 3.863 1.00 52.22 87 ASN A O 1
ATOM 742 N N . ASP A 1 88 ? 0.263 -27.495 3.012 1.00 55.00 88 ASP A N 1
ATOM 743 C CA . ASP A 1 88 ? 0.528 -26.101 2.615 1.00 55.00 88 ASP A CA 1
ATOM 744 C C . ASP A 1 88 ? 0.650 -25.121 3.809 1.00 55.00 88 ASP A C 1
ATOM 746 O O . ASP A 1 88 ? 0.941 -23.938 3.610 1.00 55.00 88 ASP A O 1
ATOM 750 N N . GLY A 1 89 ? 0.440 -25.575 5.054 1.00 61.25 89 GLY A N 1
ATOM 751 C CA . GLY A 1 89 ? 0.487 -24.740 6.265 1.00 61.25 89 GLY A CA 1
ATOM 752 C C . GLY A 1 89 ? 1.784 -23.940 6.453 1.00 61.25 89 GLY A C 1
ATOM 753 O O . GLY A 1 89 ? 1.768 -22.895 7.103 1.00 61.25 89 GLY A O 1
ATOM 754 N N . GLN A 1 90 ? 2.878 -24.371 5.816 1.00 64.25 90 GLN A N 1
ATOM 755 C CA . GLN A 1 90 ? 4.174 -23.683 5.811 1.00 64.25 90 GLN A CA 1
ATOM 756 C C . GLN A 1 90 ? 4.181 -22.365 5.016 1.00 64.25 90 GLN A C 1
ATOM 758 O O . GLN A 1 90 ? 5.069 -21.542 5.212 1.00 64.25 90 GLN A O 1
ATOM 763 N N . CYS A 1 91 ? 3.199 -22.135 4.138 1.00 72.06 91 CYS A N 1
ATOM 764 C CA . CYS A 1 91 ? 3.116 -20.942 3.287 1.00 72.06 91 CYS A CA 1
ATOM 765 C C . CYS A 1 91 ? 1.919 -20.039 3.625 1.00 72.06 91 CYS A C 1
ATOM 767 O O . CYS A 1 91 ? 1.422 -19.308 2.765 1.00 72.06 91 CYS A O 1
ATOM 769 N N . CYS A 1 92 ? 1.410 -20.091 4.859 1.00 84.94 92 CYS A N 1
ATOM 770 C CA . CYS A 1 92 ? 0.334 -19.197 5.276 1.00 84.94 92 CYS A CA 1
ATOM 771 C C . CYS A 1 92 ? 0.815 -17.738 5.259 1.00 84.94 92 CYS A C 1
ATOM 773 O O . CYS A 1 92 ? 1.834 -17.413 5.867 1.00 84.94 92 CYS A O 1
ATOM 775 N N . PHE A 1 93 ? 0.063 -16.841 4.616 1.00 85.88 93 PHE A N 1
ATOM 776 C CA . PHE A 1 93 ? 0.460 -15.439 4.429 1.00 85.88 93 PHE A CA 1
ATOM 777 C C . PHE A 1 93 ? 0.731 -14.659 5.725 1.00 85.88 93 PHE A C 1
ATOM 779 O O . PHE A 1 93 ? 1.333 -13.591 5.683 1.00 85.88 93 PHE A O 1
ATOM 786 N N . THR A 1 94 ? 0.272 -15.164 6.869 1.00 87.12 94 THR A N 1
ATOM 787 C CA . THR A 1 94 ? 0.466 -14.555 8.191 1.00 87.12 94 THR A CA 1
ATOM 788 C C . THR A 1 94 ? 1.818 -14.892 8.830 1.00 87.12 94 THR A C 1
ATOM 790 O O . THR A 1 94 ? 2.123 -14.399 9.918 1.00 87.12 94 THR A O 1
ATOM 793 N N . LEU A 1 95 ? 2.641 -15.732 8.193 1.00 88.19 95 LEU A N 1
ATOM 794 C CA . LEU A 1 95 ? 3.990 -16.079 8.651 1.00 88.19 95 LEU A CA 1
ATOM 795 C C . LEU A 1 95 ? 5.015 -15.025 8.189 1.00 88.19 95 LEU A C 1
ATOM 797 O O . LEU A 1 95 ? 5.921 -15.319 7.412 1.00 88.19 95 LEU A O 1
ATOM 801 N N . PHE A 1 96 ? 4.854 -13.783 8.652 1.00 89.94 96 PHE A N 1
ATOM 802 C CA . PHE A 1 96 ? 5.719 -12.646 8.293 1.00 89.94 96 PHE A CA 1
ATOM 803 C C . PHE A 1 96 ? 7.194 -12.896 8.624 1.00 89.94 96 PHE A C 1
ATOM 805 O O . PHE A 1 96 ? 7.500 -13.589 9.596 1.00 89.94 96 PHE A O 1
ATOM 812 N N . GLY A 1 97 ? 8.100 -12.358 7.803 1.00 87.62 97 GLY A N 1
ATOM 813 C CA . GLY A 1 97 ? 9.540 -12.597 7.923 1.00 87.62 97 GLY A CA 1
ATOM 814 C C . GLY A 1 97 ? 9.999 -13.988 7.469 1.00 87.62 97 GLY A C 1
ATOM 815 O O . GLY A 1 97 ? 11.199 -14.239 7.408 1.00 87.62 97 GLY A O 1
ATOM 816 N N . SER A 1 98 ? 9.080 -14.892 7.107 1.00 87.00 98 SER A N 1
ATOM 817 C CA . SER A 1 98 ? 9.449 -16.199 6.557 1.00 87.00 98 SER A CA 1
ATOM 818 C C . SER A 1 98 ? 9.979 -16.060 5.133 1.00 87.00 98 SER A C 1
ATOM 820 O O . SER A 1 98 ? 9.443 -15.303 4.314 1.00 87.00 98 SER A O 1
ATOM 822 N N . ASN A 1 99 ? 10.992 -16.856 4.804 1.00 87.38 99 ASN A N 1
ATOM 823 C CA . ASN A 1 99 ? 11.498 -16.990 3.442 1.00 87.38 99 ASN A CA 1
ATOM 824 C C . ASN A 1 99 ? 10.621 -17.974 2.666 1.00 87.38 99 ASN A C 1
ATOM 826 O O . ASN A 1 99 ? 10.977 -19.137 2.488 1.00 87.38 99 ASN A O 1
ATOM 830 N N . PHE A 1 100 ? 9.440 -17.521 2.233 1.00 88.56 100 PHE A N 1
ATOM 831 C CA . PHE A 1 100 ? 8.619 -18.328 1.336 1.00 88.56 100 PHE A CA 1
ATOM 832 C C . PHE A 1 100 ? 9.392 -18.622 0.048 1.00 88.56 100 PHE A C 1
ATOM 834 O O . PHE A 1 100 ? 10.009 -17.701 -0.499 1.00 88.56 100 PHE A O 1
ATOM 841 N N . PRO A 1 101 ? 9.311 -19.857 -0.482 1.00 92.12 101 PRO A N 1
ATOM 842 C CA . PRO A 1 101 ? 9.878 -20.170 -1.782 1.00 92.12 101 PRO A CA 1
ATOM 843 C C . PRO A 1 101 ? 9.390 -19.166 -2.830 1.00 92.12 101 PRO A C 1
ATOM 845 O O . PRO A 1 101 ? 8.179 -18.971 -3.021 1.00 92.12 101 PRO A O 1
ATOM 848 N N . ARG A 1 102 ? 10.351 -18.490 -3.464 1.00 94.56 102 ARG A N 1
ATOM 849 C CA . ARG A 1 102 ? 10.106 -17.584 -4.587 1.00 94.56 102 ARG A CA 1
ATOM 850 C C . ARG A 1 102 ? 9.756 -18.420 -5.806 1.00 94.56 102 ARG A C 1
ATOM 852 O O . ARG A 1 102 ? 10.326 -19.490 -5.993 1.00 94.56 102 ARG A O 1
ATOM 859 N N . ARG A 1 103 ? 8.827 -17.930 -6.622 1.00 95.12 103 ARG A N 1
ATOM 860 C CA . ARG A 1 103 ? 8.614 -18.518 -7.943 1.00 95.12 103 ARG A CA 1
ATOM 861 C C . ARG A 1 103 ? 9.761 -18.103 -8.852 1.00 95.12 103 ARG A C 1
ATOM 863 O O . ARG A 1 103 ? 10.119 -16.926 -8.897 1.00 95.12 103 ARG A O 1
ATOM 870 N N . SER A 1 104 ? 10.295 -19.067 -9.583 1.00 95.81 104 SER A N 1
ATOM 871 C CA . SER A 1 104 ? 11.073 -18.819 -10.793 1.00 95.81 104 SER A CA 1
ATOM 872 C C . SER A 1 104 ? 10.250 -18.038 -11.824 1.00 95.81 104 SER A C 1
ATOM 874 O O . SER A 1 104 ? 9.027 -17.881 -11.705 1.00 95.81 104 SER A O 1
ATOM 876 N N . PHE A 1 105 ? 10.928 -17.538 -12.856 1.00 94.81 105 PHE A N 1
ATOM 877 C CA . PHE A 1 105 ? 10.276 -16.873 -13.979 1.00 94.81 105 PHE A CA 1
ATOM 878 C C . PHE A 1 105 ? 9.238 -17.799 -14.634 1.00 94.81 105 PHE A C 1
ATOM 880 O O . PHE A 1 105 ? 8.087 -17.407 -14.834 1.00 94.81 105 PHE A O 1
ATOM 887 N N . GLU A 1 106 ? 9.628 -19.047 -14.884 1.00 95.44 106 GLU A N 1
ATOM 888 C CA . GLU A 1 106 ? 8.822 -20.088 -15.512 1.00 95.44 106 GLU A CA 1
ATOM 889 C C . GLU A 1 106 ? 7.606 -20.443 -14.654 1.00 95.44 106 GLU A C 1
ATOM 891 O O . GLU A 1 106 ? 6.481 -20.427 -15.152 1.00 95.44 106 GLU A O 1
ATOM 896 N N . GLU A 1 107 ? 7.794 -20.686 -13.352 1.00 95.94 107 GLU A N 1
ATOM 897 C CA . GLU A 1 107 ? 6.678 -20.945 -12.431 1.00 95.94 107 GLU A CA 1
ATOM 898 C C . GLU A 1 107 ? 5.718 -19.755 -12.366 1.00 95.94 107 GLU A C 1
ATOM 900 O O . GLU A 1 107 ? 4.503 -19.936 -12.329 1.00 95.94 107 GLU A O 1
ATOM 905 N N . CYS A 1 108 ? 6.224 -18.518 -12.370 1.00 95.31 108 CYS A N 1
ATOM 906 C CA . CYS A 1 108 ? 5.355 -17.347 -12.361 1.00 95.31 108 CYS A CA 1
ATOM 907 C C . CYS A 1 108 ? 4.485 -17.290 -13.628 1.00 95.31 108 CYS A C 1
ATOM 909 O O . CYS A 1 108 ? 3.273 -17.080 -13.532 1.00 95.31 108 CYS A O 1
ATOM 911 N N . LEU A 1 109 ? 5.069 -17.534 -14.805 1.00 93.50 109 LEU A N 1
ATOM 912 C CA . LEU A 1 109 ? 4.324 -17.564 -16.064 1.00 93.50 109 LEU A CA 1
ATOM 913 C C . LEU A 1 109 ? 3.323 -18.723 -16.139 1.00 93.50 109 LEU A C 1
ATOM 915 O O . LEU A 1 109 ? 2.202 -18.520 -16.592 1.00 93.50 109 LEU A O 1
ATOM 919 N N . LEU A 1 110 ? 3.696 -19.920 -15.694 1.00 93.81 110 LEU A N 1
ATOM 920 C CA . LEU A 1 110 ? 2.843 -21.104 -15.816 1.00 93.81 110 LEU A CA 1
ATOM 921 C C . LEU A 1 110 ? 1.743 -21.151 -14.745 1.00 93.81 110 LEU A C 1
ATOM 923 O O . LEU A 1 110 ? 0.607 -21.535 -15.028 1.00 93.81 110 LEU A O 1
ATOM 927 N N . GLU A 1 111 ? 2.055 -20.747 -13.513 1.00 94.50 111 GLU A N 1
ATOM 928 C CA . GLU A 1 111 ? 1.134 -20.869 -12.378 1.00 94.50 111 GLU A CA 1
ATOM 929 C C . GLU A 1 111 ? 0.347 -19.587 -12.100 1.00 94.50 111 GLU A C 1
ATOM 931 O O . GLU A 1 111 ? -0.831 -19.653 -11.740 1.00 94.50 111 GLU A O 1
ATOM 936 N N . SER A 1 112 ? 0.979 -18.413 -12.234 1.00 94.25 112 SER A N 1
ATOM 937 C CA . SER A 1 112 ? 0.373 -17.139 -11.810 1.00 94.25 112 SER A CA 1
ATOM 938 C C . SER A 1 112 ? -0.315 -16.390 -12.947 1.00 94.25 112 SER A C 1
ATOM 940 O O . SER A 1 112 ? -1.252 -15.635 -12.685 1.00 94.25 112 SER A O 1
ATOM 942 N N . MET A 1 113 ? 0.115 -16.593 -14.192 1.00 94.12 113 MET A N 1
ATOM 943 C CA . MET A 1 113 ? -0.447 -15.954 -15.388 1.00 94.12 113 MET A CA 1
ATOM 944 C C . MET A 1 113 ? -1.443 -16.897 -16.096 1.00 94.12 113 MET A C 1
ATOM 946 O O . MET A 1 113 ? -1.478 -18.094 -15.798 1.00 94.12 113 MET A O 1
ATOM 950 N N . PRO A 1 114 ? -2.320 -16.394 -16.988 1.00 92.75 114 PRO A N 1
ATOM 951 C CA . PRO A 1 114 ? -3.183 -17.261 -17.790 1.00 92.75 114 PRO A CA 1
ATOM 952 C C . PRO A 1 114 ? -2.382 -17.942 -18.911 1.00 92.75 114 PRO A C 1
ATOM 954 O O . PRO A 1 114 ? -1.308 -17.475 -19.282 1.00 92.75 114 PRO A O 1
ATOM 957 N N . ASP A 1 115 ? -2.972 -18.960 -19.542 1.00 89.94 115 ASP A N 1
ATOM 958 C CA . ASP A 1 115 ? -2.333 -19.700 -20.647 1.00 89.94 115 ASP A CA 1
ATOM 959 C C . ASP A 1 115 ? -2.013 -18.802 -21.857 1.00 89.94 115 ASP A C 1
ATOM 961 O O . ASP A 1 115 ? -1.059 -19.040 -22.592 1.00 89.94 115 ASP A O 1
ATOM 965 N N . CYS A 1 116 ? -2.788 -17.728 -22.046 1.00 89.75 116 CYS A N 1
ATOM 966 C CA . CYS A 1 116 ? -2.501 -16.663 -23.004 1.00 89.75 116 CYS A CA 1
ATOM 967 C C . CYS A 1 116 ? -2.161 -15.365 -22.247 1.00 89.75 116 CYS A C 1
ATOM 969 O O . CYS A 1 116 ? -3.060 -14.542 -22.014 1.00 89.75 116 CYS A O 1
ATOM 971 N N . PRO A 1 117 ? -0.893 -15.158 -21.843 1.00 88.56 117 PRO A N 1
ATOM 972 C CA . PRO A 1 117 ? -0.500 -14.007 -21.042 1.00 88.56 117 PRO A CA 1
ATOM 973 C C . PRO A 1 117 ? -0.650 -12.682 -21.801 1.00 88.56 117 PRO A C 1
ATOM 975 O O . PRO A 1 117 ? -0.822 -12.616 -23.021 1.00 88.56 117 PRO A O 1
ATOM 978 N N . CYS A 1 118 ? -0.595 -11.584 -21.048 1.00 91.38 118 CYS A N 1
ATOM 979 C CA . CYS A 1 118 ? -0.571 -10.232 -21.600 1.00 91.38 118 CYS A CA 1
ATOM 980 C C . CYS A 1 118 ? 0.593 -10.070 -22.600 1.00 91.38 118 CYS A C 1
ATOM 982 O O . CYS A 1 118 ? 1.713 -10.414 -22.241 1.00 91.38 118 CYS A O 1
ATOM 984 N N . PRO A 1 119 ? 0.408 -9.460 -23.789 1.00 92.38 119 PRO A N 1
ATOM 985 C CA . PRO A 1 119 ? 1.486 -9.299 -24.775 1.00 92.38 119 PRO A CA 1
ATOM 986 C C . PRO A 1 119 ? 2.727 -8.569 -24.255 1.00 92.38 119 PRO A C 1
ATOM 988 O O . PRO A 1 119 ? 3.806 -8.726 -24.809 1.00 92.38 119 PRO A O 1
ATOM 991 N N . LEU A 1 120 ? 2.590 -7.781 -23.187 1.00 91.44 120 LEU A N 1
ATOM 992 C CA . LEU A 1 120 ? 3.712 -7.098 -22.547 1.00 91.44 120 LEU A CA 1
ATOM 993 C C . LEU A 1 120 ? 4.747 -8.061 -21.944 1.00 91.44 120 LEU A C 1
ATOM 995 O O . LEU A 1 120 ? 5.875 -7.635 -21.728 1.00 91.44 120 LEU A O 1
ATOM 999 N N . VAL A 1 121 ? 4.418 -9.345 -21.734 1.00 92.62 121 VAL A N 1
ATOM 1000 C CA . VAL A 1 121 ? 5.424 -10.353 -21.345 1.00 92.62 121 VAL A CA 1
ATOM 1001 C C . VAL A 1 121 ? 6.472 -10.598 -22.436 1.00 92.62 121 VAL A C 1
ATOM 1003 O O . VAL A 1 121 ? 7.537 -11.125 -22.152 1.00 92.62 121 VAL A O 1
ATOM 1006 N N . LEU A 1 122 ? 6.176 -10.208 -23.682 1.00 91.81 122 LEU A N 1
ATOM 1007 C CA . LEU A 1 122 ? 7.081 -10.318 -24.830 1.00 91.81 122 LEU A CA 1
ATOM 1008 C C . LEU A 1 122 ? 7.992 -9.089 -24.984 1.00 91.81 122 LEU A C 1
ATOM 1010 O O . LEU A 1 122 ? 8.762 -9.003 -25.942 1.00 91.81 122 LEU A O 1
ATOM 1014 N N . CYS A 1 123 ? 7.876 -8.094 -24.102 1.00 91.00 123 CYS A N 1
ATOM 1015 C CA . CYS A 1 123 ? 8.802 -6.970 -24.085 1.00 91.00 123 CYS A CA 1
ATOM 1016 C C . CYS A 1 123 ? 10.202 -7.460 -23.697 1.00 91.00 123 CYS A C 1
ATOM 1018 O O . CYS A 1 123 ? 10.354 -8.209 -22.734 1.00 91.00 123 CYS A O 1
ATOM 1020 N N . GLU A 1 124 ? 11.229 -7.011 -24.423 1.00 90.69 124 GLU A N 1
ATOM 1021 C CA . GLU A 1 124 ? 12.622 -7.286 -24.058 1.00 90.69 124 GLU A CA 1
ATOM 1022 C C . GLU A 1 124 ? 12.890 -6.800 -22.624 1.00 90.69 124 GLU A C 1
ATOM 1024 O O . GLU A 1 124 ? 12.506 -5.687 -22.255 1.00 90.69 124 GLU A O 1
ATOM 1029 N N . GLY A 1 125 ? 13.501 -7.661 -21.808 1.00 88.25 125 GLY A N 1
ATOM 1030 C CA . GLY A 1 125 ? 13.751 -7.386 -20.392 1.00 88.25 125 GLY A CA 1
ATOM 1031 C C . GLY A 1 125 ? 12.533 -7.543 -19.474 1.00 88.25 125 GLY A C 1
ATOM 1032 O O . GLY A 1 125 ? 12.630 -7.209 -18.295 1.00 88.25 125 GLY A O 1
ATOM 1033 N N . PHE A 1 126 ? 11.391 -8.046 -19.963 1.00 92.19 126 PHE A N 1
ATOM 1034 C CA . PHE A 1 126 ? 10.275 -8.384 -19.083 1.00 92.19 126 PHE A CA 1
ATOM 1035 C C . PHE A 1 126 ? 10.692 -9.446 -18.056 1.00 92.19 126 PHE A C 1
ATOM 1037 O O . PHE A 1 126 ? 11.172 -10.521 -18.408 1.00 92.19 126 PHE A O 1
ATOM 1044 N N . HIS A 1 127 ? 10.427 -9.164 -16.784 1.00 93.50 127 HIS A N 1
ATOM 1045 C CA . HIS A 1 127 ? 10.569 -10.114 -15.689 1.00 93.50 127 HIS A CA 1
ATOM 1046 C C . HIS A 1 127 ? 9.436 -9.880 -14.678 1.00 93.50 127 HIS A C 1
ATOM 1048 O O . HIS A 1 127 ? 9.192 -8.723 -14.346 1.00 93.50 127 HIS A O 1
ATOM 1054 N N . PRO A 1 128 ? 8.759 -10.907 -14.127 1.00 93.19 128 PRO A N 1
ATOM 1055 C CA . PRO A 1 128 ? 7.641 -10.728 -13.198 1.00 93.19 128 PRO A CA 1
ATOM 1056 C C . PRO A 1 128 ? 7.959 -9.867 -11.976 1.00 93.19 128 PRO A C 1
ATOM 1058 O O . PRO A 1 128 ? 7.061 -9.219 -11.454 1.00 93.19 128 PRO A O 1
ATOM 1061 N N . ALA A 1 129 ? 9.228 -9.798 -11.558 1.00 92.50 129 ALA A N 1
ATOM 1062 C CA . ALA A 1 129 ? 9.654 -8.918 -10.469 1.00 92.50 129 ALA A CA 1
ATOM 1063 C C . ALA A 1 129 ? 9.285 -7.444 -10.705 1.00 92.50 129 ALA A C 1
ATOM 1065 O O . ALA A 1 129 ? 9.017 -6.740 -9.747 1.00 92.50 129 ALA A O 1
ATOM 1066 N N . ILE A 1 130 ? 9.178 -6.969 -11.951 1.00 91.38 130 ILE A N 1
ATOM 1067 C CA . ILE A 1 130 ? 8.778 -5.578 -12.234 1.00 91.38 130 ILE A CA 1
ATOM 1068 C C . ILE A 1 130 ? 7.316 -5.272 -11.846 1.00 91.38 130 ILE A C 1
ATOM 1070 O O . ILE A 1 130 ? 6.887 -4.120 -11.910 1.00 91.38 130 ILE A O 1
ATOM 1074 N N . ILE A 1 131 ? 6.529 -6.295 -11.497 1.00 92.69 131 ILE A N 1
ATOM 1075 C CA . ILE A 1 131 ? 5.148 -6.178 -11.032 1.00 92.69 131 ILE A CA 1
ATOM 1076 C C . ILE A 1 131 ? 5.192 -5.980 -9.517 1.00 92.69 131 ILE A C 1
ATOM 1078 O O . ILE A 1 131 ? 5.236 -6.927 -8.735 1.00 92.69 131 ILE A O 1
ATOM 1082 N N . ARG A 1 132 ? 5.188 -4.721 -9.086 1.00 92.94 132 ARG A N 1
ATOM 1083 C CA . ARG A 1 132 ? 5.317 -4.371 -7.669 1.00 92.94 132 ARG A CA 1
ATOM 1084 C C . ARG A 1 132 ? 3.961 -4.141 -7.019 1.00 92.94 132 ARG A C 1
ATOM 1086 O O . ARG A 1 132 ? 2.996 -3.717 -7.651 1.00 92.94 132 ARG A O 1
ATOM 1093 N N . PHE A 1 133 ? 3.889 -4.395 -5.716 1.00 94.44 133 PHE A N 1
ATOM 1094 C CA . PHE A 1 133 ? 2.746 -3.943 -4.937 1.00 94.44 133 PHE A CA 1
ATOM 1095 C C . PHE A 1 133 ? 2.803 -2.421 -4.761 1.00 94.44 133 PHE A C 1
ATOM 1097 O O . PHE A 1 133 ? 3.855 -1.834 -4.541 1.00 94.44 133 PHE A O 1
ATOM 1104 N N . CYS A 1 134 ? 1.654 -1.759 -4.829 1.00 93.00 134 CYS A N 1
ATOM 1105 C CA . CYS A 1 134 ? 1.588 -0.319 -4.613 1.00 93.00 134 CYS A CA 1
ATOM 1106 C C . CYS A 1 134 ? 1.520 -0.018 -3.107 1.00 93.00 134 CYS A C 1
ATOM 1108 O O . CYS A 1 134 ? 0.532 -0.374 -2.453 1.00 93.00 134 CYS A O 1
ATOM 1110 N N . ALA A 1 135 ? 2.516 0.686 -2.554 1.00 93.56 135 ALA A N 1
ATOM 1111 C CA . ALA A 1 135 ? 2.554 1.022 -1.125 1.00 93.56 135 ALA A CA 1
ATOM 1112 C C . ALA A 1 135 ? 1.315 1.811 -0.662 1.00 93.56 135 ALA A C 1
ATOM 1114 O O . ALA A 1 135 ? 0.828 1.598 0.444 1.00 93.56 135 ALA A O 1
ATOM 1115 N N . MET A 1 136 ? 0.721 2.646 -1.522 1.00 93.50 136 MET A N 1
ATOM 1116 C CA . MET A 1 136 ? -0.524 3.357 -1.208 1.00 93.50 136 MET A CA 1
ATOM 1117 C C . MET A 1 136 ? -1.675 2.382 -0.922 1.00 93.50 136 MET A C 1
ATOM 1119 O O . MET A 1 136 ? -2.406 2.537 0.055 1.00 93.50 136 MET A O 1
ATOM 1123 N N . HIS A 1 137 ? -1.832 1.358 -1.760 1.00 93.94 137 HIS A N 1
ATOM 1124 C CA . HIS A 1 137 ? -2.922 0.393 -1.639 1.00 93.94 137 HIS A CA 1
ATOM 1125 C C . HIS A 1 137 ? -2.697 -0.621 -0.520 1.00 93.94 137 HIS A C 1
ATOM 1127 O O . HIS A 1 137 ? -3.662 -1.069 0.109 1.00 93.94 137 HIS A O 1
ATOM 1133 N N . VAL A 1 138 ? -1.438 -0.991 -0.291 1.00 95.75 138 VAL A N 1
ATOM 1134 C CA . VAL A 1 138 ? -1.034 -1.927 0.758 1.00 95.75 138 VAL A CA 1
ATOM 1135 C C . VAL A 1 138 ? -1.100 -1.264 2.132 1.00 95.75 138 VAL A C 1
ATOM 1137 O O . VAL A 1 138 ? -1.796 -1.762 3.018 1.00 95.75 138 VAL A O 1
ATOM 1140 N N . LEU A 1 139 ? -0.435 -0.119 2.291 1.00 95.38 139 LEU A N 1
ATOM 1141 C CA . LEU A 1 139 ? -0.307 0.587 3.560 1.00 95.38 139 LEU A CA 1
ATOM 1142 C C . LEU A 1 139 ? -1.521 1.497 3.793 1.00 95.38 139 LEU A C 1
ATOM 1144 O O . LEU A 1 139 ? -2.404 1.169 4.584 1.00 95.38 139 LEU A O 1
ATOM 1148 N N . ALA A 1 140 ? -1.625 2.601 3.050 1.00 94.69 140 ALA A N 1
ATOM 1149 C CA . ALA A 1 140 ? -2.571 3.682 3.337 1.00 94.69 140 ALA A CA 1
ATOM 1150 C C . ALA A 1 140 ? -4.055 3.317 3.135 1.00 94.69 140 ALA A C 1
ATOM 1152 O O . ALA A 1 140 ? -4.892 3.751 3.919 1.00 94.69 140 ALA A O 1
ATOM 1153 N N . LEU A 1 141 ? -4.392 2.507 2.126 1.00 94.38 141 LEU A N 1
ATOM 1154 C CA . LEU A 1 141 ? -5.754 1.994 1.869 1.00 94.38 141 LEU A CA 1
ATOM 1155 C C . LEU A 1 141 ? -5.942 0.539 2.325 1.00 94.38 141 LEU A C 1
ATOM 1157 O O . LEU A 1 141 ? -6.863 -0.160 1.894 1.00 94.38 141 LEU A O 1
ATOM 1161 N N . GLY A 1 142 ? -5.007 0.018 3.111 1.00 95.00 142 GLY A N 1
ATOM 1162 C CA . GLY A 1 142 ? -5.042 -1.351 3.600 1.00 95.00 142 GLY A CA 1
ATOM 1163 C C . GLY A 1 142 ? -4.851 -1.382 5.099 1.00 95.00 142 GLY A C 1
ATOM 1164 O O . GLY A 1 142 ? -5.818 -1.352 5.854 1.00 95.00 142 GLY A O 1
ATOM 1165 N N . ILE A 1 143 ? -3.592 -1.450 5.505 1.00 96.12 143 ILE A N 1
ATOM 1166 C CA . ILE A 1 143 ? -3.190 -1.645 6.897 1.00 96.12 143 ILE A CA 1
ATOM 1167 C C . ILE A 1 143 ? -3.546 -0.416 7.749 1.00 96.12 143 ILE A C 1
ATOM 1169 O O . ILE A 1 143 ? -4.162 -0.551 8.806 1.00 96.12 143 ILE A O 1
ATOM 1173 N N . TYR A 1 144 ? -3.250 0.795 7.268 1.00 96.56 144 TYR A N 1
ATOM 1174 C CA . TYR A 1 144 ? -3.418 2.028 8.044 1.00 96.56 144 TYR A CA 1
ATOM 1175 C C . TYR A 1 144 ? -4.872 2.414 8.280 1.00 96.56 144 TYR A C 1
ATOM 1177 O O . TYR A 1 144 ? -5.169 3.033 9.296 1.00 96.56 144 TYR A O 1
ATOM 1185 N N . GLN A 1 145 ? -5.802 2.013 7.410 1.00 96.69 145 GLN A N 1
ATOM 1186 C CA . GLN A 1 145 ? -7.229 2.228 7.674 1.00 96.69 145 GLN A CA 1
ATOM 1187 C C . GLN A 1 145 ? -7.701 1.425 8.887 1.00 96.69 145 GLN A C 1
ATOM 1189 O O . GLN A 1 145 ? -8.533 1.915 9.644 1.00 96.69 145 GLN A O 1
ATOM 1194 N N . THR A 1 146 ? -7.163 0.216 9.086 1.00 96.56 146 THR A N 1
ATOM 1195 C CA . THR A 1 146 ? -7.484 -0.593 10.272 1.00 96.56 146 THR A CA 1
ATOM 1196 C C . THR A 1 146 ? -6.767 -0.035 11.497 1.00 96.56 146 THR A C 1
ATOM 1198 O O . THR A 1 146 ? -7.407 0.208 12.508 1.00 96.56 146 THR A O 1
ATOM 1201 N N . LEU A 1 147 ? -5.464 0.267 11.386 1.00 96.31 147 LEU A N 1
ATOM 1202 C CA . LEU A 1 147 ? -4.687 0.816 12.507 1.00 96.31 147 LEU A CA 1
ATOM 1203 C C . LEU A 1 147 ? -5.259 2.132 13.041 1.00 96.31 147 LEU A C 1
ATOM 1205 O O . LEU A 1 147 ? -5.407 2.287 14.246 1.00 96.31 147 LEU A O 1
ATOM 1209 N N . THR A 1 148 ? -5.605 3.072 12.159 1.00 96.81 148 THR A N 1
ATOM 1210 C CA . THR A 1 148 ? -6.145 4.372 12.587 1.00 96.81 148 THR A CA 1
ATOM 1211 C C . THR A 1 148 ? -7.544 4.254 13.185 1.00 96.81 148 THR A C 1
ATOM 1213 O O . THR A 1 148 ? -7.854 4.979 14.127 1.00 96.81 148 THR A O 1
ATOM 1216 N N . ALA A 1 149 ? -8.382 3.338 12.687 1.00 97.56 149 ALA A N 1
ATOM 1217 C CA . ALA A 1 149 ? -9.674 3.055 13.303 1.00 97.56 149 ALA A CA 1
ATOM 1218 C C . ALA A 1 149 ? -9.511 2.449 14.699 1.00 97.56 149 ALA A C 1
ATOM 1220 O O . ALA A 1 149 ? -10.130 2.925 15.645 1.00 97.56 149 ALA A O 1
ATOM 1221 N N . GLU A 1 150 ? -8.640 1.452 14.831 1.00 96.62 150 GLU A N 1
ATOM 1222 C CA . GLU A 1 150 ? -8.381 0.767 16.095 1.00 96.62 150 GLU A CA 1
ATOM 1223 C C . GLU A 1 150 ? -7.800 1.685 17.164 1.00 96.62 150 GLU A C 1
ATOM 1225 O O . GLU A 1 150 ? -8.286 1.705 18.293 1.00 96.62 150 GLU A O 1
ATOM 1230 N N . ALA A 1 151 ? -6.819 2.507 16.799 1.00 96.69 151 ALA A N 1
ATOM 1231 C CA . ALA A 1 151 ? -6.251 3.505 17.694 1.00 96.69 151 ALA A CA 1
ATOM 1232 C C . ALA A 1 151 ? -7.309 4.486 18.202 1.00 96.69 151 ALA A C 1
ATOM 1234 O O . ALA A 1 151 ? -7.393 4.770 19.396 1.00 96.69 151 ALA A O 1
ATOM 1235 N N . LEU A 1 152 ? -8.153 4.973 17.290 1.00 97.88 152 LEU A N 1
ATOM 1236 C C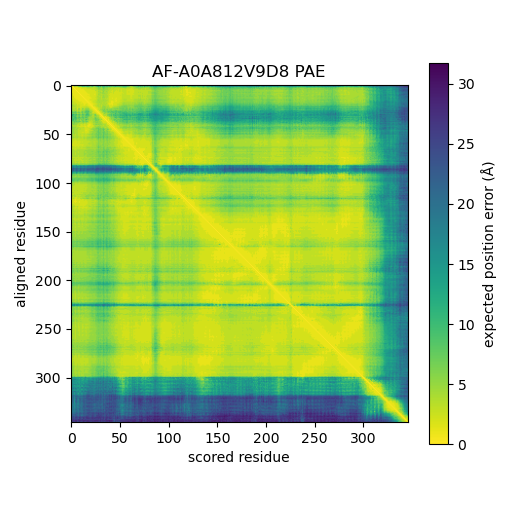A . LEU A 1 152 ? -9.214 5.908 17.623 1.00 97.88 152 LEU A CA 1
ATOM 1237 C C . LEU A 1 152 ? -10.250 5.275 18.560 1.00 97.88 152 LEU A C 1
ATOM 1239 O O . LEU A 1 152 ? -10.650 5.912 19.536 1.00 97.88 152 LEU A O 1
ATOM 1243 N N . LEU A 1 153 ? -10.657 4.030 18.291 1.00 97.62 153 LEU A N 1
ATOM 1244 C CA . LEU A 1 153 ? -11.569 3.281 19.155 1.00 97.62 153 LEU A CA 1
ATOM 1245 C C . LEU A 1 153 ? -10.963 3.058 20.533 1.00 97.62 153 LEU A C 1
ATOM 1247 O O . LEU A 1 153 ? -11.609 3.385 21.523 1.00 97.62 153 LEU A O 1
ATOM 1251 N N . TRP A 1 154 ? -9.715 2.598 20.598 1.00 96.88 154 TRP A N 1
ATOM 1252 C CA . TRP A 1 154 ? -9.025 2.354 21.858 1.00 96.88 154 TRP A CA 1
ATOM 1253 C C . TRP A 1 154 ? -8.920 3.629 22.707 1.00 96.88 154 TRP A C 1
ATOM 1255 O O . TRP A 1 154 ? -9.323 3.631 23.868 1.00 96.88 154 TRP A O 1
ATOM 1265 N N . LEU A 1 155 ? -8.488 4.754 22.125 1.00 97.62 155 LEU A N 1
ATOM 1266 C CA . LEU A 1 155 ? -8.417 6.041 22.831 1.00 97.62 155 LEU A CA 1
ATOM 1267 C C . LEU A 1 155 ? -9.796 6.531 23.303 1.00 97.62 155 LEU A C 1
ATOM 1269 O O . LEU A 1 155 ? -9.920 7.107 24.388 1.00 97.62 155 LEU A O 1
ATOM 1273 N N . CYS A 1 156 ? -10.847 6.296 22.513 1.00 98.00 156 CYS A N 1
ATOM 1274 C CA . CYS A 1 156 ? -12.214 6.611 22.921 1.00 98.00 156 CYS A CA 1
ATOM 1275 C C . CYS A 1 156 ? -12.681 5.699 24.059 1.00 98.00 156 CYS A C 1
ATOM 1277 O O . CYS A 1 156 ? -13.259 6.193 25.024 1.00 98.00 156 CYS A O 1
ATOM 1279 N N . GLU A 1 157 ? -12.404 4.397 24.006 1.00 96.75 157 GLU A N 1
ATOM 1280 C CA . GLU A 1 157 ? -12.715 3.426 25.063 1.00 96.75 157 GLU A CA 1
ATOM 1281 C C . GLU A 1 157 ? -12.047 3.803 26.389 1.00 96.75 157 GLU A C 1
ATOM 1283 O O . GLU A 1 157 ? -12.723 3.801 27.417 1.00 96.75 157 GLU A O 1
ATOM 1288 N N . GLN A 1 158 ? -10.788 4.254 26.342 1.00 97.44 158 GLN A N 1
ATOM 1289 C CA . GLN A 1 158 ? -10.045 4.807 27.486 1.00 97.44 158 GLN A CA 1
ATOM 1290 C C . GLN A 1 158 ? -10.506 6.215 27.910 1.00 97.44 158 GLN A C 1
ATOM 1292 O O . GLN A 1 158 ? -9.969 6.795 28.849 1.00 97.44 158 GLN A O 1
ATOM 1297 N N . ARG A 1 159 ? -11.508 6.779 27.226 1.00 97.69 159 ARG A N 1
ATOM 1298 C CA . ARG A 1 159 ? -12.106 8.098 27.484 1.00 97.69 159 ARG A CA 1
ATOM 1299 C C . ARG A 1 159 ? -11.110 9.265 27.468 1.00 97.69 159 ARG A C 1
ATOM 1301 O O . ARG A 1 159 ? -11.338 10.273 28.132 1.00 97.69 159 ARG A O 1
ATOM 1308 N N . ILE A 1 160 ? -10.058 9.171 26.652 1.00 98.00 160 ILE A N 1
ATOM 1309 C CA . ILE A 1 160 ? -9.007 10.198 26.555 1.00 98.00 160 ILE A CA 1
ATOM 1310 C C . ILE A 1 160 ? -9.561 11.544 26.064 1.00 98.00 160 ILE A C 1
ATOM 1312 O O . ILE A 1 160 ? -9.212 12.591 26.598 1.00 98.00 160 ILE A O 1
ATOM 1316 N N . PHE A 1 161 ? -10.446 11.534 25.062 1.00 96.81 161 PHE A N 1
ATOM 1317 C CA . PHE A 1 161 ? -10.925 12.769 24.422 1.00 96.81 161 PHE A CA 1
ATOM 1318 C C . PHE A 1 161 ? -12.142 13.416 25.095 1.00 96.81 161 PHE A C 1
ATOM 1320 O O . PHE A 1 161 ? -12.365 14.611 24.923 1.00 96.81 161 PHE A O 1
ATOM 1327 N N . ALA A 1 162 ? -12.942 12.644 25.831 1.00 97.50 162 ALA A N 1
ATOM 1328 C CA . ALA A 1 162 ? -14.113 13.140 26.556 1.00 97.50 162 ALA A CA 1
ATOM 1329 C C . ALA A 1 162 ? -14.401 12.234 27.772 1.00 97.50 162 ALA A C 1
ATOM 1331 O O . ALA A 1 162 ? -15.174 11.280 27.656 1.00 97.50 162 ALA A O 1
ATOM 1332 N N . PRO A 1 163 ? -13.779 12.508 28.937 1.00 97.56 163 PRO A N 1
ATOM 1333 C CA . PRO A 1 163 ? -13.866 11.656 30.131 1.00 97.56 163 PRO A CA 1
ATOM 1334 C C . PRO A 1 163 ? -15.287 11.430 30.671 1.00 97.56 163 PRO A C 1
ATOM 1336 O O . PRO A 1 163 ? -15.604 10.353 31.188 1.00 97.56 163 PRO A O 1
ATOM 1339 N N . SER A 1 164 ? -16.146 12.443 30.544 1.00 97.88 164 SER A N 1
ATOM 1340 C CA . SER A 1 164 ? -17.536 12.432 31.018 1.00 97.88 164 SER A CA 1
ATOM 1341 C C . SER A 1 164 ? -18.530 11.839 30.017 1.00 97.88 164 SER A C 1
ATOM 1343 O O . SER A 1 164 ? -19.636 11.477 30.417 1.00 97.88 164 SER A O 1
ATOM 1345 N N . ALA A 1 165 ? -18.159 11.724 28.740 1.00 97.50 165 ALA A N 1
ATOM 1346 C CA . ALA A 1 165 ? -19.049 11.221 27.703 1.00 97.50 165 ALA A CA 1
ATOM 1347 C C . ALA A 1 165 ? -19.302 9.720 27.893 1.00 97.50 165 ALA A C 1
ATOM 1349 O O . ALA A 1 165 ? -18.375 8.921 28.072 1.00 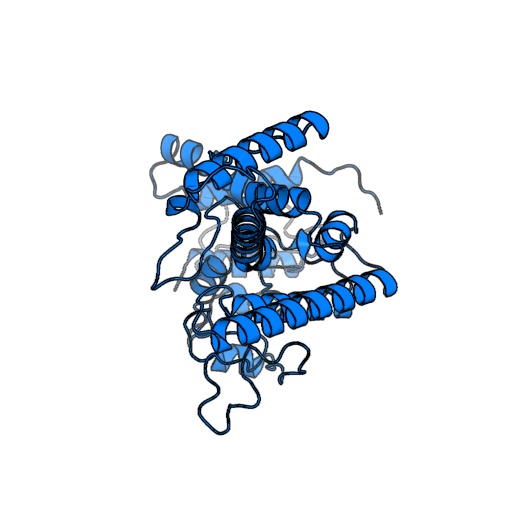97.50 165 ALA A O 1
ATOM 1350 N N . THR A 1 166 ? -20.576 9.334 27.854 1.00 96.12 166 THR A N 1
ATOM 1351 C CA . THR A 1 166 ? -20.999 7.929 27.985 1.00 96.12 166 THR A CA 1
ATOM 1352 C C . THR A 1 166 ? -21.152 7.250 26.627 1.00 96.12 166 THR A C 1
ATOM 1354 O O . THR A 1 166 ? -20.878 6.056 26.501 1.00 96.12 166 THR A O 1
ATOM 1357 N N . ASP A 1 167 ? -21.517 8.016 25.601 1.00 97.50 167 ASP A N 1
ATOM 1358 C CA . ASP A 1 167 ? -21.703 7.547 24.234 1.00 97.50 167 ASP A CA 1
ATOM 1359 C C . ASP A 1 167 ? -20.375 7.483 23.447 1.00 97.50 167 ASP A C 1
ATOM 1361 O O . ASP A 1 167 ? -19.428 8.240 23.683 1.00 97.50 167 ASP A O 1
ATOM 1365 N N . LEU A 1 168 ? -20.269 6.538 22.508 1.00 97.50 168 LEU A N 1
ATOM 1366 C CA . LEU A 1 168 ? -19.076 6.398 21.665 1.00 97.50 168 LEU A CA 1
ATOM 1367 C C . LEU A 1 168 ? -18.992 7.508 20.608 1.00 97.50 168 LEU A C 1
ATOM 1369 O O . LEU A 1 168 ? -17.903 8.033 20.382 1.00 97.50 168 LEU A O 1
ATOM 1373 N N . ASP A 1 169 ? -20.107 7.894 19.985 1.00 98.25 169 ASP A N 1
ATOM 1374 C CA . ASP A 1 169 ? -20.105 8.927 18.944 1.00 98.25 169 ASP A CA 1
ATOM 1375 C C . ASP A 1 169 ? -19.792 10.313 19.522 1.00 98.25 169 ASP A C 1
ATOM 1377 O O . ASP A 1 169 ? -19.090 11.100 18.883 1.00 98.25 169 ASP A O 1
ATOM 1381 N N . GLU A 1 170 ? -20.215 10.599 20.754 1.00 98.19 170 GLU A N 1
ATOM 1382 C CA . GLU A 1 170 ? -19.792 11.801 21.480 1.00 98.19 170 GLU A CA 1
ATOM 1383 C C . GLU A 1 170 ? -18.264 11.847 21.680 1.00 98.19 170 GLU A C 1
ATOM 1385 O O . GLU A 1 170 ? -17.622 12.856 21.369 1.00 98.19 170 GLU A O 1
ATOM 1390 N N . ARG A 1 171 ? -17.653 10.732 22.109 1.00 98.50 171 ARG A N 1
ATOM 1391 C CA . ARG A 1 171 ? -16.189 10.621 22.266 1.00 98.50 171 ARG A CA 1
ATOM 1392 C C . ARG A 1 171 ? -15.453 10.735 20.930 1.00 98.50 171 ARG A C 1
ATOM 1394 O O . ARG A 1 171 ? -14.435 11.422 20.852 1.00 98.50 171 ARG A O 1
ATOM 1401 N N . LEU A 1 172 ? -15.984 10.134 19.865 1.00 98.44 172 LEU A N 1
ATOM 1402 C CA . LEU A 1 172 ? -15.429 10.239 18.511 1.00 98.44 172 LEU A CA 1
ATOM 1403 C C . LEU A 1 172 ? -15.502 11.669 17.963 1.00 98.44 172 LEU A C 1
ATOM 1405 O O . LEU A 1 172 ? -14.552 12.132 17.327 1.00 98.44 172 LEU A O 1
ATOM 1409 N N . ARG A 1 173 ? -16.586 12.401 18.240 1.00 98.44 173 ARG A N 1
ATOM 1410 C CA . ARG A 1 173 ? -16.696 13.823 17.891 1.00 98.44 173 ARG A CA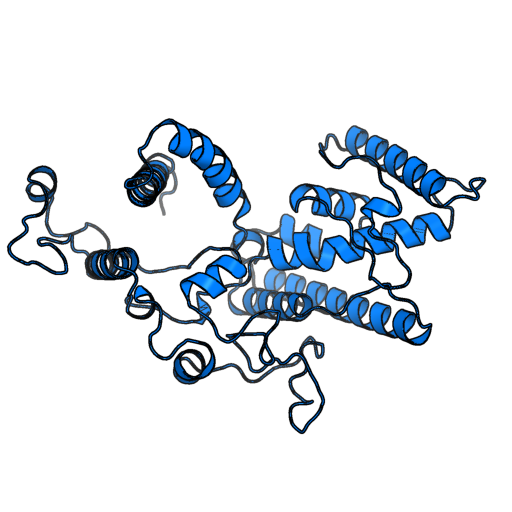 1
ATOM 1411 C C . ARG A 1 173 ? -15.655 14.658 18.630 1.00 98.44 173 ARG A C 1
ATOM 1413 O O . ARG A 1 173 ? -14.985 15.475 17.999 1.00 98.44 173 ARG A O 1
ATOM 1420 N N . ALA A 1 174 ? -15.473 14.432 19.931 1.00 98.50 174 ALA A N 1
ATOM 1421 C CA . ALA A 1 174 ? -14.433 15.107 20.707 1.00 98.50 174 ALA A CA 1
ATOM 1422 C C . ALA A 1 174 ? -13.028 14.815 20.145 1.00 98.50 174 ALA A C 1
ATOM 1424 O O . ALA A 1 174 ? -12.241 15.738 19.922 1.00 98.50 174 ALA A O 1
ATOM 1425 N N . ALA A 1 175 ? -12.753 13.553 19.798 1.00 98.50 175 ALA A N 1
ATOM 1426 C CA . ALA A 1 175 ? -11.518 13.151 19.131 1.00 98.50 175 ALA A CA 1
ATOM 1427 C C . ALA A 1 175 ? -11.322 13.874 17.787 1.00 98.50 175 ALA A C 1
ATOM 1429 O O . ALA A 1 175 ? -10.224 14.334 17.475 1.00 98.50 175 ALA A O 1
ATOM 1430 N N . PHE A 1 176 ? -12.389 14.038 16.998 1.00 98.56 176 PHE A N 1
ATOM 1431 C CA . PHE A 1 176 ? -12.331 14.784 15.742 1.00 98.56 176 PHE A CA 1
ATOM 1432 C C . PHE A 1 176 ? -12.015 16.267 15.963 1.00 98.56 176 PHE A C 1
ATOM 1434 O O . PHE A 1 176 ? -11.203 16.829 15.229 1.00 98.56 176 PHE A O 1
ATOM 1441 N N . LEU A 1 177 ? -12.597 16.911 16.978 1.00 98.44 177 LEU A N 1
ATOM 1442 C CA . LEU A 1 177 ? -12.270 18.299 17.316 1.00 98.44 177 LEU A CA 1
ATOM 1443 C C . LEU A 1 177 ? -10.803 18.448 17.740 1.00 98.44 177 LEU A C 1
ATOM 1445 O O . LEU A 1 177 ? -10.135 19.380 17.284 1.00 98.44 177 LEU A O 1
ATOM 1449 N N . HIS A 1 178 ? -10.282 17.502 18.527 1.00 98.38 178 HIS A N 1
ATOM 1450 C CA . HIS A 1 178 ? -8.863 17.450 18.878 1.00 98.38 178 HIS A CA 1
ATOM 1451 C C . HIS A 1 178 ? -7.983 17.309 17.626 1.00 98.38 178 HIS A C 1
ATOM 1453 O O . HIS A 1 178 ? -7.056 18.094 17.422 1.00 98.38 178 HIS A O 1
ATOM 1459 N N . PHE A 1 179 ? -8.328 16.385 16.726 1.00 98.25 179 PHE A N 1
ATOM 1460 C CA . PHE A 1 179 ? -7.661 16.218 15.434 1.00 98.25 179 PHE A CA 1
ATOM 1461 C C . PHE A 1 179 ? -7.677 17.507 14.595 1.00 98.25 179 PHE A C 1
ATOM 1463 O O . PHE A 1 179 ? -6.648 17.915 14.058 1.00 98.25 179 PHE A O 1
ATOM 1470 N N . LYS A 1 180 ? -8.815 18.211 14.508 1.00 98.25 180 LYS A N 1
ATOM 1471 C CA . LYS A 1 180 ? -8.904 19.511 13.817 1.00 98.25 180 LYS A CA 1
ATOM 1472 C C . LYS A 1 180 ? -8.030 20.582 14.477 1.00 98.25 180 LYS A C 1
ATOM 1474 O O . LYS A 1 180 ? -7.485 21.424 13.764 1.00 98.25 180 LYS A O 1
ATOM 1479 N N . GLY A 1 181 ? -7.899 20.563 15.804 1.00 98.12 181 GLY A N 1
ATOM 1480 C CA . GLY A 1 181 ? -6.937 21.380 16.545 1.00 98.12 181 GLY A CA 1
ATOM 1481 C C . GLY A 1 181 ? -5.503 21.098 16.103 1.00 98.12 181 GLY A C 1
ATOM 1482 O O . GLY A 1 181 ? -4.826 22.008 15.632 1.00 98.12 181 GLY A O 1
ATOM 1483 N N . TRP A 1 182 ? -5.095 19.828 16.142 1.00 97.81 182 TRP A N 1
ATOM 1484 C CA . TRP A 1 182 ? -3.765 19.380 15.723 1.00 97.81 182 TRP A CA 1
ATOM 1485 C C . TRP A 1 182 ? -3.439 19.751 14.268 1.00 97.81 182 TRP A C 1
ATOM 1487 O O . TRP A 1 182 ? -2.351 20.258 13.997 1.00 97.81 182 TRP A O 1
ATOM 1497 N N . LEU A 1 183 ? -4.389 19.595 13.336 1.00 97.88 183 LEU A N 1
ATOM 1498 C CA . LEU A 1 183 ? -4.207 20.013 11.938 1.00 97.88 183 LEU A CA 1
ATOM 1499 C C . LEU A 1 183 ? -3.875 21.504 11.814 1.00 97.88 183 LEU A C 1
ATOM 1501 O O . LEU A 1 183 ? -2.994 21.869 11.038 1.00 97.88 183 LEU A O 1
ATOM 1505 N N . ARG A 1 184 ? -4.569 22.365 12.573 1.00 98.12 184 ARG A N 1
ATOM 1506 C CA . ARG A 1 184 ? -4.322 23.815 12.561 1.00 98.12 184 ARG A CA 1
ATOM 1507 C C . ARG A 1 184 ? -2.937 24.142 13.108 1.00 98.12 184 ARG A C 1
ATOM 1509 O O . ARG A 1 184 ? -2.213 24.895 12.463 1.00 98.12 184 ARG A O 1
ATOM 1516 N N . SER A 1 185 ? -2.554 23.540 14.232 1.00 98.00 185 SER A N 1
ATOM 1517 C CA . SER A 1 185 ? -1.238 23.753 14.847 1.00 98.00 185 SER A CA 1
ATOM 1518 C C . SER A 1 185 ? -0.084 23.329 13.934 1.00 98.00 185 SER A C 1
ATOM 1520 O O . SER A 1 185 ? 0.940 24.001 13.891 1.00 98.00 185 SER A O 1
ATOM 1522 N N . ASN A 1 186 ? -0.274 22.267 13.146 1.00 96.25 186 ASN A N 1
ATOM 1523 C CA . ASN A 1 186 ? 0.740 21.740 12.228 1.00 96.25 186 ASN A CA 1
ATOM 1524 C C . ASN A 1 186 ? 0.632 22.287 10.795 1.00 96.25 186 ASN A C 1
ATOM 1526 O O . ASN A 1 186 ? 1.379 21.860 9.920 1.00 96.25 186 ASN A O 1
ATOM 1530 N N . LYS A 1 187 ? -0.291 23.224 10.528 1.00 96.69 187 LYS A N 1
ATOM 1531 C CA . LYS A 1 187 ? -0.539 23.794 9.187 1.00 96.69 187 LYS A CA 1
ATOM 1532 C C . LYS A 1 187 ? -0.837 22.727 8.120 1.00 96.69 187 LYS A C 1
ATOM 1534 O O . LYS A 1 187 ? -0.476 22.872 6.954 1.00 96.69 187 LYS A O 1
ATOM 1539 N N . LEU A 1 188 ? -1.527 21.660 8.515 1.00 95.94 188 LEU A N 1
ATOM 1540 C CA . LEU A 1 188 ? -1.919 20.555 7.642 1.00 95.94 188 LEU A CA 1
ATOM 1541 C C . LEU A 1 188 ? -3.382 20.688 7.209 1.00 95.94 188 LEU A C 1
ATOM 1543 O O . LEU A 1 188 ? -4.228 21.225 7.927 1.00 95.94 188 LEU A O 1
ATOM 1547 N N . SER A 1 189 ? -3.709 20.136 6.038 1.00 95.81 189 SER A N 1
ATOM 1548 C CA . SER A 1 189 ? -5.088 20.050 5.548 1.00 95.81 189 SER A CA 1
ATOM 1549 C C . SER A 1 189 ? -5.524 18.595 5.409 1.00 95.81 189 SER A C 1
ATOM 1551 O O . SER A 1 189 ? -4.768 17.746 4.957 1.00 95.81 189 SER A O 1
ATOM 1553 N N . CYS A 1 190 ? -6.758 18.295 5.811 1.00 95.81 190 CYS A N 1
ATOM 1554 C CA . CYS A 1 190 ? -7.365 16.977 5.655 1.00 95.81 190 CYS A CA 1
ATOM 1555 C C . CYS A 1 190 ? -8.848 17.161 5.343 1.00 95.81 190 CYS A C 1
ATOM 1557 O O . CYS A 1 190 ? -9.557 17.875 6.059 1.00 95.81 190 CYS A O 1
ATOM 1559 N N . SER A 1 191 ? -9.304 16.519 4.267 1.00 95.56 191 SER A N 1
ATOM 1560 C CA . SER A 1 191 ? -10.703 16.559 3.810 1.00 95.56 191 SER A CA 1
ATOM 1561 C C . SER A 1 191 ? -11.576 15.482 4.465 1.00 95.56 191 SER A C 1
ATOM 1563 O O . SER A 1 191 ? -12.746 15.320 4.113 1.00 95.56 191 SER A O 1
ATOM 1565 N N . GLY A 1 192 ? -11.009 14.726 5.412 1.00 95.00 192 GLY A N 1
ATOM 1566 C CA . GLY A 1 192 ? -11.743 13.784 6.243 1.00 95.00 192 GLY A CA 1
ATOM 1567 C C . GLY A 1 192 ? -12.855 14.502 7.002 1.00 95.00 192 GLY A C 1
ATOM 1568 O O . GLY A 1 192 ? -12.625 15.545 7.614 1.00 95.00 192 GLY A O 1
ATOM 1569 N N . ARG A 1 193 ? -14.074 13.970 6.933 1.00 96.75 193 ARG A N 1
ATOM 1570 C CA . ARG A 1 193 ? -15.220 14.525 7.667 1.00 96.75 193 ARG A CA 1
ATOM 1571 C C . ARG A 1 193 ? -15.292 13.913 9.076 1.00 96.75 193 ARG A C 1
ATOM 1573 O O . ARG A 1 193 ? -14.654 12.906 9.323 1.00 96.75 193 ARG A O 1
ATOM 1580 N N . GLU A 1 194 ? -16.148 14.428 9.955 1.00 98.19 194 GLU A N 1
ATOM 1581 C CA . GLU A 1 194 ? -16.253 14.003 11.371 1.00 98.19 194 GLU A CA 1
ATOM 1582 C C . GLU A 1 194 ? -16.242 12.479 11.608 1.00 98.19 194 GLU A C 1
ATOM 1584 O O . GLU A 1 194 ? -16.859 11.733 10.838 1.00 98.19 194 GLU A O 1
ATOM 1589 N N . PHE A 1 195 ? -15.532 12.031 12.651 1.00 98.50 195 PHE A N 1
ATOM 1590 C CA . PHE A 1 195 ? -15.478 10.627 13.059 1.00 98.50 195 PHE A CA 1
ATOM 1591 C C . PHE A 1 195 ? -16.813 10.178 13.663 1.00 98.50 195 PHE A C 1
ATOM 1593 O O . PHE A 1 195 ? -17.439 10.914 14.416 1.00 98.50 195 PHE A O 1
ATOM 1600 N N . SER A 1 196 ? -17.242 8.960 13.341 1.00 97.88 196 SER A N 1
ATOM 1601 C CA . SER A 1 196 ? -18.408 8.322 13.956 1.00 97.88 196 SER A CA 1
ATOM 1602 C C . SER A 1 196 ? -18.315 6.808 13.830 1.00 97.88 196 SER A C 1
ATOM 1604 O O . SER A 1 196 ? -17.620 6.298 12.945 1.00 97.88 196 SER A O 1
ATOM 1606 N N . SER A 1 197 ? -19.059 6.088 14.662 1.00 97.56 197 SER A N 1
ATOM 1607 C CA . SER A 1 197 ? -19.129 4.624 14.682 1.00 97.56 197 SER A CA 1
ATOM 1608 C C . SER A 1 197 ? -19.494 4.079 13.301 1.00 97.56 197 SER A C 1
ATOM 1610 O O . SER A 1 197 ? -18.848 3.167 12.787 1.00 97.56 197 SER A O 1
ATOM 1612 N N . LYS A 1 198 ? -20.450 4.738 12.626 1.00 96.62 198 LYS A N 1
ATOM 1613 C CA . LYS A 1 198 ? -20.842 4.424 11.244 1.00 96.62 198 LYS A CA 1
ATOM 1614 C C . LYS A 1 198 ? -19.674 4.521 10.256 1.00 96.62 198 LYS A C 1
ATOM 1616 O O . LYS A 1 198 ? -19.609 3.738 9.317 1.00 96.62 198 LYS A O 1
ATOM 1621 N N . ARG A 1 199 ? -18.774 5.495 10.419 1.00 96.00 199 ARG A N 1
ATOM 1622 C CA . ARG A 1 199 ? -17.642 5.715 9.497 1.00 96.00 199 ARG A CA 1
ATOM 1623 C C . ARG A 1 199 ? -16.405 4.901 9.805 1.00 96.00 199 ARG A C 1
ATOM 1625 O O . ARG A 1 199 ? -15.572 4.732 8.921 1.00 96.00 199 ARG A O 1
ATOM 1632 N N . LEU A 1 200 ? -16.299 4.444 11.040 1.00 96.88 200 LEU A N 1
ATOM 1633 C CA . LEU A 1 200 ? -15.330 3.443 11.445 1.00 96.88 200 LEU A CA 1
ATOM 1634 C C . LEU A 1 200 ? -15.818 2.024 11.148 1.00 96.88 200 LEU A C 1
ATOM 1636 O O . LEU A 1 200 ? -15.101 1.079 11.446 1.00 96.88 200 LEU A O 1
ATOM 1640 N N . HIS A 1 201 ? -17.015 1.873 10.565 1.00 95.88 201 HIS A N 1
ATOM 1641 C CA . HIS A 1 201 ? -17.623 0.578 10.259 1.00 95.88 201 HIS A CA 1
ATOM 1642 C C . HIS A 1 201 ? -17.717 -0.334 11.494 1.00 95.88 201 HIS A C 1
ATOM 1644 O O . HIS A 1 201 ? -17.619 -1.552 11.392 1.00 95.88 201 HIS A O 1
ATOM 1650 N N . VAL A 1 202 ? -17.927 0.265 12.672 1.00 93.94 202 VAL A N 1
ATOM 1651 C CA . VAL A 1 202 ? -18.049 -0.473 13.931 1.00 93.94 202 VAL A CA 1
ATOM 1652 C C . VAL A 1 202 ? -19.332 -1.289 13.885 1.00 93.94 202 VAL A C 1
ATOM 1654 O O . VAL A 1 202 ? -20.436 -0.741 13.859 1.00 93.94 202 VAL A O 1
ATOM 1657 N N . SER A 1 203 ? -19.192 -2.610 13.868 1.00 93.44 203 SER A N 1
ATOM 1658 C CA . SER A 1 203 ? -20.311 -3.541 13.941 1.00 93.44 203 SER A CA 1
ATOM 1659 C C . SER A 1 203 ? -19.887 -4.818 14.662 1.00 93.44 203 SER A C 1
ATOM 1661 O O . SER A 1 203 ? -18.702 -5.092 14.813 1.00 93.44 203 SER A O 1
ATOM 1663 N N . LYS A 1 204 ? -20.854 -5.630 15.099 1.00 88.56 204 LYS A N 1
ATOM 1664 C CA . LYS A 1 204 ? -20.559 -6.919 15.750 1.00 88.56 204 LYS A CA 1
ATOM 1665 C C . LYS A 1 204 ? -20.041 -7.993 14.785 1.00 88.56 204 LYS A C 1
ATOM 1667 O O . LYS A 1 204 ? -19.579 -9.029 15.242 1.00 88.56 204 LYS A O 1
ATOM 1672 N N . ILE A 1 205 ? -20.189 -7.781 13.479 1.00 93.19 205 ILE A N 1
ATOM 1673 C CA . ILE A 1 205 ? -19.940 -8.797 12.445 1.00 93.19 205 ILE A CA 1
ATOM 1674 C C . ILE A 1 205 ? -18.813 -8.409 11.486 1.00 93.19 205 ILE A C 1
ATOM 1676 O O . ILE A 1 205 ? -18.539 -9.149 10.546 1.00 93.19 205 ILE A O 1
ATOM 1680 N N . ASP A 1 206 ? -18.188 -7.251 11.693 1.00 93.50 206 ASP A N 1
ATOM 1681 C CA . ASP A 1 206 ? -17.156 -6.724 10.808 1.00 93.50 206 ASP A CA 1
ATOM 1682 C C . ASP A 1 206 ? -16.048 -6.044 11.611 1.00 93.50 206 ASP A C 1
ATOM 1684 O O . ASP A 1 206 ? -16.254 -5.614 12.746 1.00 93.50 206 ASP A O 1
ATOM 1688 N N . TYR A 1 207 ? -14.873 -5.957 10.999 1.00 96.31 207 TYR A N 1
ATOM 1689 C CA . TYR A 1 207 ? -13.703 -5.311 11.573 1.00 96.31 207 TYR A CA 1
ATOM 1690 C C . TYR A 1 207 ? -13.758 -3.807 11.304 1.00 96.31 207 TYR A C 1
ATOM 1692 O O . TYR A 1 207 ? -14.056 -3.402 10.174 1.00 96.31 207 TYR A O 1
ATOM 1700 N N . PRO A 1 208 ? -13.417 -2.960 12.284 1.00 97.12 208 PRO A N 1
ATOM 1701 C CA . PRO A 1 208 ? -13.453 -1.528 12.082 1.00 97.12 208 PRO A CA 1
ATOM 1702 C C . PRO A 1 208 ? -12.358 -1.082 11.111 1.00 97.12 208 PRO A C 1
ATOM 1704 O O . PRO A 1 208 ? -11.237 -1.595 11.080 1.00 97.12 208 PRO A O 1
ATOM 1707 N N . TY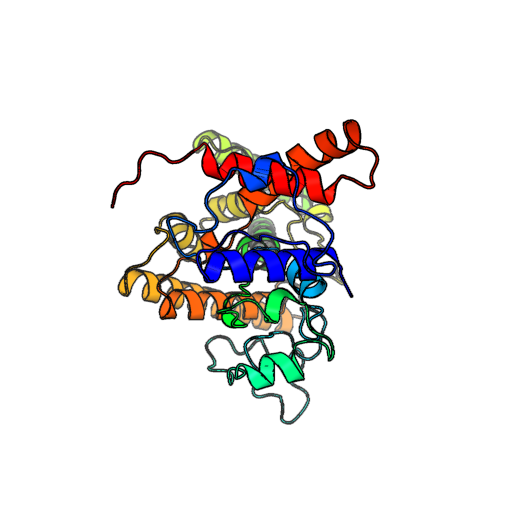R A 1 209 ? -12.683 -0.085 10.299 1.00 97.12 209 TYR A N 1
ATOM 1708 C CA . TYR A 1 209 ? -11.720 0.573 9.429 1.00 97.12 209 TYR A CA 1
ATOM 1709 C C . TYR A 1 209 ? -12.152 2.004 9.130 1.00 97.12 209 TYR A C 1
ATOM 1711 O O . TYR A 1 209 ? -13.335 2.315 9.012 1.00 97.12 209 TYR A O 1
ATOM 1719 N N . LEU A 1 210 ? -11.178 2.894 8.962 1.00 96.94 210 LEU A N 1
ATOM 1720 C CA . LEU A 1 210 ? -11.427 4.279 8.599 1.00 96.94 210 LEU A CA 1
ATOM 1721 C C . LEU A 1 210 ? -11.441 4.400 7.073 1.00 96.94 210 LEU A C 1
ATOM 1723 O O . LEU A 1 210 ? -10.391 4.380 6.432 1.00 96.94 210 LEU A O 1
ATOM 1727 N N . GLY A 1 211 ? -12.631 4.547 6.482 1.00 95.00 211 GLY A N 1
ATOM 1728 C CA . GLY A 1 211 ? -12.857 4.637 5.028 1.00 95.00 211 GLY A CA 1
ATOM 1729 C C . GLY A 1 211 ? -12.355 5.926 4.356 1.00 95.00 211 GLY A C 1
ATOM 1730 O O . GLY A 1 211 ? -13.016 6.481 3.479 1.00 95.00 211 GLY A O 1
ATOM 1731 N N . TYR A 1 212 ? -11.217 6.458 4.792 1.00 96.31 212 TYR A N 1
ATOM 1732 C CA . TYR A 1 212 ? -10.592 7.652 4.240 1.00 96.31 212 TYR A CA 1
ATOM 1733 C C . TYR A 1 212 ? -9.796 7.361 2.971 1.00 96.31 212 TYR A C 1
ATOM 1735 O O . TYR A 1 212 ? -9.312 6.252 2.742 1.00 96.31 212 TYR A O 1
ATOM 1743 N N . LYS A 1 213 ? -9.630 8.409 2.154 1.00 94.00 213 LYS A N 1
ATOM 1744 C CA . LYS A 1 213 ? -8.643 8.417 1.072 1.00 94.00 213 LYS A CA 1
ATOM 1745 C C . LYS A 1 213 ? -7.241 8.284 1.654 1.00 94.00 213 LYS A C 1
ATOM 1747 O O . LYS A 1 213 ? -6.978 8.765 2.752 1.00 94.00 213 LYS A O 1
ATOM 1752 N N . ALA A 1 214 ? -6.340 7.722 0.863 1.00 92.94 214 ALA A N 1
ATOM 1753 C CA . ALA A 1 214 ? -5.008 7.326 1.288 1.00 92.94 214 ALA A CA 1
ATOM 1754 C C . ALA A 1 214 ? -4.216 8.467 1.968 1.00 92.94 214 ALA A C 1
ATOM 1756 O O . ALA A 1 214 ? -3.692 8.282 3.066 1.00 92.94 214 ALA A O 1
ATOM 1757 N N . PHE A 1 215 ? -4.241 9.673 1.386 1.00 92.81 215 PHE A N 1
ATOM 1758 C CA . PHE A 1 215 ? -3.643 10.875 1.980 1.00 92.81 215 PHE A CA 1
ATOM 1759 C C . PHE A 1 215 ? -4.234 11.214 3.358 1.00 92.81 215 PHE A C 1
ATOM 1761 O O . PHE A 1 215 ? -3.502 11.380 4.330 1.00 92.81 215 PHE A O 1
ATOM 1768 N N . ASN A 1 216 ? -5.565 11.251 3.474 1.00 95.88 216 ASN A N 1
ATOM 1769 C CA . ASN A 1 216 ? -6.237 11.553 4.739 1.00 95.88 216 ASN A CA 1
ATOM 1770 C C . ASN A 1 216 ? -5.942 10.477 5.802 1.00 95.88 216 ASN A C 1
ATOM 1772 O O . ASN A 1 216 ? -5.772 10.819 6.968 1.00 95.88 216 ASN A O 1
ATOM 1776 N N . THR A 1 217 ? -5.859 9.198 5.417 1.00 96.31 217 THR A N 1
ATOM 1777 C CA . THR A 1 217 ? -5.489 8.106 6.333 1.00 96.31 217 THR A CA 1
ATOM 1778 C C . THR A 1 217 ? -4.078 8.297 6.885 1.00 96.31 217 THR A C 1
ATOM 1780 O O . THR A 1 217 ? -3.873 8.153 8.086 1.00 96.31 217 THR A O 1
ATOM 1783 N N . ARG A 1 218 ? -3.112 8.675 6.036 1.00 94.62 218 ARG A N 1
ATOM 1784 C CA . ARG A 1 218 ? -1.737 8.971 6.471 1.00 94.62 218 ARG A CA 1
ATOM 1785 C C . ARG A 1 218 ? -1.681 10.133 7.458 1.00 94.62 218 ARG A C 1
ATOM 1787 O O . ARG A 1 218 ? -0.948 10.057 8.433 1.00 94.62 218 ARG A O 1
ATOM 1794 N N . ILE A 1 219 ? -2.479 11.176 7.236 1.00 95.62 219 ILE A N 1
ATOM 1795 C CA . ILE A 1 219 ? -2.555 12.309 8.166 1.00 95.62 219 ILE A CA 1
ATOM 1796 C C . ILE A 1 219 ? -3.105 11.884 9.531 1.00 95.62 219 ILE A C 1
ATOM 1798 O O . ILE A 1 219 ? -2.581 12.313 10.553 1.00 95.62 219 ILE A O 1
ATOM 1802 N N . VAL A 1 220 ? -4.143 11.043 9.567 1.00 96.81 220 VAL A N 1
ATOM 1803 C CA . VAL A 1 220 ? -4.669 10.522 10.842 1.00 96.81 220 VAL A CA 1
ATOM 1804 C C . VAL A 1 220 ? -3.634 9.631 11.534 1.00 96.81 220 VAL A C 1
ATOM 1806 O O . VAL A 1 220 ? -3.484 9.712 12.745 1.00 96.81 220 VAL A O 1
ATOM 1809 N N . LEU A 1 221 ? -2.880 8.826 10.780 1.00 95.50 221 LEU A N 1
ATOM 1810 C CA . LEU A 1 221 ? -1.797 8.017 11.340 1.00 95.50 221 LEU A CA 1
ATOM 1811 C C . LEU A 1 221 ? -0.687 8.887 11.951 1.00 95.50 221 LEU A C 1
ATOM 1813 O O . LEU A 1 221 ? -0.220 8.587 13.045 1.00 95.50 221 LEU A O 1
ATOM 1817 N N . ALA A 1 222 ? -0.309 9.974 11.271 1.00 94.44 222 ALA A N 1
ATOM 1818 C CA . ALA A 1 222 ? 0.668 10.938 11.770 1.00 94.44 222 ALA A CA 1
ATOM 1819 C C . ALA A 1 222 ? 0.182 11.655 13.039 1.00 94.44 222 ALA A C 1
ATOM 1821 O O . ALA A 1 222 ? 0.975 11.882 13.943 1.00 94.44 222 ALA A O 1
ATOM 1822 N N . TRP A 1 223 ? -1.119 11.957 13.143 1.00 96.06 223 TRP A N 1
ATOM 1823 C CA . TRP A 1 223 ? -1.696 12.547 14.356 1.00 96.06 223 TRP A CA 1
ATOM 1824 C C . TRP A 1 223 ? -1.528 11.653 15.590 1.00 96.06 223 TRP A C 1
ATOM 1826 O O . TRP A 1 223 ? -1.326 12.167 16.686 1.00 96.06 223 TRP A O 1
ATOM 1836 N N . PHE A 1 224 ? -1.584 10.331 15.424 1.00 93.06 224 PHE A N 1
ATOM 1837 C CA . PHE A 1 224 ? -1.355 9.402 16.529 1.00 93.06 224 PHE A CA 1
ATOM 1838 C C . PHE A 1 224 ? 0.125 9.107 16.801 1.00 93.06 224 PHE A C 1
ATOM 1840 O O . PHE A 1 224 ? 0.407 8.336 17.710 1.00 93.06 224 PHE A O 1
ATOM 1847 N N . GLU A 1 225 ? 1.054 9.649 16.004 1.00 87.19 225 GLU A N 1
ATOM 1848 C CA . GLU A 1 225 ? 2.495 9.355 16.101 1.00 87.19 225 GLU A CA 1
ATOM 1849 C C . GLU A 1 225 ? 2.801 7.841 16.039 1.00 87.19 225 GLU A C 1
ATOM 1851 O O . GLU A 1 225 ? 3.801 7.344 16.544 1.00 87.19 225 GLU A O 1
ATOM 1856 N N . MET A 1 226 ? 1.923 7.070 15.391 1.00 75.75 226 MET A N 1
ATOM 1857 C CA . MET A 1 226 ? 1.865 5.611 15.540 1.00 75.75 226 MET A CA 1
ATOM 1858 C C . MET A 1 226 ? 2.856 4.818 14.685 1.00 75.75 226 MET A C 1
ATOM 1860 O O . MET A 1 226 ? 2.740 3.593 14.594 1.00 75.75 226 MET A O 1
ATOM 1864 N N . SER A 1 227 ? 3.801 5.463 14.001 1.00 74.69 227 SER A N 1
ATOM 1865 C CA . SER A 1 227 ? 4.726 4.728 13.141 1.00 74.69 227 SER A CA 1
ATOM 1866 C C . SER A 1 227 ? 5.982 5.526 12.801 1.00 74.69 227 SER A C 1
ATOM 1868 O O . SER A 1 227 ? 5.983 6.293 11.839 1.00 74.69 227 SER A O 1
ATOM 1870 N N . GLU A 1 228 ? 7.060 5.253 13.542 1.00 86.56 228 GLU A N 1
ATOM 1871 C CA . GLU A 1 228 ? 8.441 5.574 13.137 1.00 86.56 228 GLU A CA 1
ATOM 1872 C C . GLU A 1 228 ? 8.683 5.093 11.698 1.00 86.56 228 GLU A C 1
ATOM 1874 O O . GLU A 1 228 ? 8.998 5.900 10.835 1.00 86.56 228 GLU A O 1
ATOM 1879 N N . PHE A 1 229 ? 8.312 3.841 11.394 1.00 91.00 229 PHE A N 1
ATOM 1880 C CA . PHE A 1 229 ? 8.397 3.279 10.042 1.00 91.00 229 PHE A CA 1
ATOM 1881 C C . PHE A 1 229 ? 7.765 4.164 8.956 1.00 91.00 229 PHE A C 1
ATOM 1883 O O . PHE A 1 229 ? 8.354 4.353 7.897 1.00 91.00 229 PHE A O 1
ATOM 1890 N N . GLN A 1 230 ? 6.558 4.701 9.170 1.00 91.94 230 GLN A N 1
ATOM 1891 C CA . GLN A 1 230 ? 5.923 5.572 8.178 1.00 91.94 230 GLN A CA 1
ATOM 1892 C C . GLN A 1 230 ? 6.640 6.920 8.076 1.00 91.94 230 GLN A C 1
ATOM 1894 O O . GLN A 1 230 ? 6.704 7.474 6.982 1.00 91.94 230 GLN A O 1
ATOM 1899 N N . ASN A 1 231 ? 7.137 7.467 9.185 1.00 90.75 231 ASN A N 1
ATOM 1900 C CA . ASN A 1 231 ? 7.946 8.680 9.148 1.00 90.75 231 ASN A CA 1
ATOM 1901 C C . ASN A 1 231 ? 9.219 8.443 8.330 1.00 90.75 231 ASN A C 1
ATOM 1903 O O . ASN A 1 231 ? 9.488 9.183 7.389 1.00 90.75 231 ASN A O 1
ATOM 1907 N N . ASP A 1 232 ? 9.930 7.358 8.605 1.00 92.69 232 ASP A N 1
ATOM 1908 C CA . ASP A 1 232 ? 11.176 7.013 7.931 1.00 92.69 232 ASP A CA 1
ATOM 1909 C C . ASP A 1 232 ? 10.938 6.717 6.453 1.00 92.69 232 ASP A C 1
ATOM 1911 O O . ASP A 1 232 ? 11.659 7.215 5.588 1.00 92.69 232 ASP A O 1
ATOM 1915 N N . LEU A 1 233 ? 9.853 6.012 6.127 1.00 93.19 233 LEU A N 1
ATOM 1916 C CA . LEU A 1 233 ? 9.435 5.782 4.750 1.00 93.19 233 LEU A CA 1
ATOM 1917 C C . LEU A 1 233 ? 9.194 7.107 4.000 1.00 93.19 233 LEU A C 1
ATOM 1919 O O . LEU A 1 233 ? 9.543 7.227 2.829 1.00 93.19 233 LEU A O 1
ATOM 1923 N N . GLU A 1 234 ? 8.617 8.119 4.651 1.00 91.25 234 GLU A N 1
ATOM 1924 C CA . GLU A 1 234 ? 8.305 9.430 4.053 1.00 91.25 234 GLU A CA 1
ATOM 1925 C C . GLU A 1 234 ? 9.449 10.452 4.128 1.00 91.25 234 GLU A C 1
ATOM 1927 O O . GLU A 1 234 ? 9.417 11.454 3.408 1.00 91.25 234 GLU A O 1
ATOM 1932 N N . CYS A 1 235 ? 10.482 10.194 4.921 1.00 92.56 235 CYS A N 1
ATOM 1933 C CA . CYS A 1 235 ? 11.655 11.058 5.035 1.00 92.56 235 CYS A CA 1
ATOM 1934 C C . CYS A 1 235 ? 12.850 10.552 4.216 1.00 92.56 235 CYS A C 1
ATOM 1936 O O . CYS A 1 235 ? 13.671 11.359 3.793 1.00 92.56 235 CYS A O 1
ATOM 1938 N N . THR A 1 236 ? 12.926 9.249 3.938 1.00 94.69 236 THR A N 1
ATOM 1939 C CA . THR A 1 236 ? 14.004 8.657 3.133 1.00 94.69 236 THR A CA 1
ATOM 1940 C C . THR A 1 236 ? 13.823 8.891 1.634 1.00 94.69 236 THR A C 1
ATOM 1942 O O . THR A 1 236 ? 12.707 9.004 1.108 1.00 94.69 236 THR A O 1
ATOM 1945 N N . ASP A 1 237 ? 14.947 8.952 0.925 1.00 95.81 237 ASP A N 1
ATOM 1946 C CA . ASP A 1 237 ? 14.985 9.196 -0.512 1.00 95.81 237 ASP A CA 1
ATOM 1947 C C . ASP A 1 237 ? 14.562 7.976 -1.343 1.00 95.81 237 ASP A C 1
ATOM 1949 O O . ASP A 1 237 ? 14.174 6.923 -0.835 1.00 95.81 237 ASP A O 1
ATOM 1953 N N . ARG A 1 238 ? 14.555 8.144 -2.671 1.00 94.62 238 ARG A N 1
ATOM 1954 C CA . ARG A 1 238 ? 14.174 7.079 -3.612 1.00 94.62 238 ARG A CA 1
ATOM 1955 C C . ARG A 1 238 ? 15.119 5.892 -3.570 1.00 94.62 238 ARG A C 1
ATOM 1957 O O . ARG A 1 238 ? 14.656 4.754 -3.603 1.00 94.62 238 ARG A O 1
ATOM 1964 N N . TYR A 1 239 ? 16.409 6.184 -3.560 1.00 96.88 239 TYR A N 1
ATOM 1965 C CA . TYR A 1 239 ? 17.466 5.193 -3.493 1.00 96.88 239 TYR A CA 1
ATOM 1966 C C . TYR A 1 239 ? 18.016 5.215 -2.081 1.00 96.88 239 TYR A C 1
ATOM 1968 O O . TYR A 1 239 ? 18.287 6.288 -1.547 1.00 96.88 239 TYR A O 1
ATOM 1976 N N . LEU A 1 240 ? 18.124 4.038 -1.492 1.00 97.25 240 LEU A N 1
ATOM 1977 C CA . LEU A 1 240 ? 18.476 3.860 -0.099 1.00 97.25 240 LEU A CA 1
ATOM 1978 C C . LEU A 1 240 ? 19.944 3.461 0.016 1.00 97.25 240 LEU A C 1
ATOM 1980 O O . LEU A 1 240 ? 20.496 2.749 -0.824 1.00 97.25 240 LEU A O 1
ATOM 1984 N N . THR A 1 241 ? 20.575 3.875 1.099 1.00 97.62 241 THR A N 1
ATOM 1985 C CA . THR A 1 241 ? 21.788 3.227 1.591 1.00 97.62 241 THR A CA 1
ATOM 1986 C C . THR A 1 241 ? 21.450 1.843 2.154 1.00 97.62 241 THR A C 1
ATOM 1988 O O . THR A 1 241 ? 20.305 1.554 2.510 1.00 97.62 241 THR A O 1
ATOM 1991 N N . GLY A 1 242 ? 22.459 0.976 2.290 1.00 97.81 242 GLY A N 1
ATOM 1992 C CA . GLY A 1 242 ? 22.273 -0.336 2.922 1.00 97.81 242 GLY A CA 1
ATOM 1993 C C . GLY A 1 242 ? 21.711 -0.242 4.347 1.00 97.81 242 GLY A C 1
ATOM 1994 O O . GLY A 1 242 ? 20.859 -1.044 4.723 1.00 97.81 242 GLY A O 1
ATOM 1995 N N . SER A 1 243 ? 22.127 0.769 5.118 1.00 97.75 243 SER A N 1
ATOM 1996 C CA . SER A 1 243 ? 21.620 1.019 6.473 1.00 97.75 243 SER A CA 1
ATOM 1997 C C . SER A 1 243 ? 20.161 1.467 6.488 1.00 97.75 243 SER A C 1
ATOM 1999 O O . SER A 1 243 ? 19.390 0.954 7.292 1.00 97.75 243 SER A O 1
ATOM 2001 N N . GLU A 1 244 ? 19.757 2.371 5.590 1.00 97.50 244 GLU A N 1
ATOM 2002 C CA . GLU A 1 244 ? 18.357 2.813 5.497 1.00 97.50 244 GLU A CA 1
ATOM 2003 C C . GLU A 1 244 ? 17.442 1.667 5.043 1.00 97.50 244 GLU A C 1
ATOM 2005 O O . GLU A 1 244 ? 16.351 1.491 5.585 1.00 97.50 244 GLU A O 1
ATOM 2010 N N . GLY A 1 245 ? 17.896 0.849 4.084 1.00 97.81 245 GLY A N 1
ATOM 2011 C CA . GLY A 1 245 ? 17.171 -0.340 3.635 1.00 97.81 245 GLY A CA 1
ATOM 2012 C C . GLY A 1 245 ? 16.943 -1.354 4.761 1.00 97.81 245 GLY A C 1
ATOM 2013 O O . GLY A 1 245 ? 15.830 -1.860 4.916 1.00 97.81 245 GLY A O 1
ATOM 2014 N N . GLU A 1 246 ? 17.968 -1.620 5.577 1.00 97.75 246 GLU A N 1
ATOM 2015 C CA . GLU A 1 246 ? 17.854 -2.521 6.731 1.00 97.75 246 GLU A CA 1
ATOM 2016 C C . GLU A 1 246 ? 16.987 -1.930 7.851 1.00 97.75 246 GLU A C 1
ATOM 2018 O O . GLU A 1 246 ? 16.171 -2.649 8.431 1.00 97.75 246 GLU A O 1
ATOM 2023 N N . GLN A 1 247 ? 17.098 -0.626 8.130 1.00 96.44 247 GLN A N 1
ATOM 2024 C CA . GLN A 1 247 ? 16.265 0.048 9.128 1.00 96.44 247 GLN A CA 1
ATOM 2025 C C . GLN A 1 247 ? 14.779 -0.037 8.757 1.00 96.44 247 GLN A C 1
ATOM 2027 O O . GLN A 1 247 ? 13.979 -0.552 9.543 1.00 96.44 247 GLN A O 1
ATOM 2032 N N . LEU A 1 248 ? 14.415 0.370 7.532 1.00 96.62 248 LEU A N 1
ATOM 2033 C CA . LEU A 1 248 ? 13.034 0.293 7.046 1.00 96.62 248 LEU A CA 1
ATOM 2034 C C . LEU A 1 248 ? 12.499 -1.142 7.082 1.00 96.62 248 LEU A C 1
ATOM 2036 O O . LEU A 1 248 ? 11.353 -1.369 7.482 1.00 96.62 248 LEU A O 1
ATOM 2040 N N . TYR A 1 249 ? 13.323 -2.122 6.696 1.00 96.62 249 TYR A N 1
ATOM 2041 C CA . TYR A 1 249 ? 12.967 -3.535 6.786 1.00 96.62 249 TYR A CA 1
ATOM 2042 C C . TYR A 1 249 ? 12.693 -3.959 8.232 1.00 96.62 249 TYR A C 1
ATOM 2044 O O . TYR A 1 249 ? 11.624 -4.502 8.519 1.00 96.62 249 TYR A O 1
ATOM 2052 N N . SER A 1 250 ? 13.623 -3.695 9.150 1.00 95.62 250 SER A N 1
ATOM 2053 C CA . SER A 1 250 ? 13.531 -4.096 10.556 1.00 95.62 250 SER A CA 1
ATOM 2054 C C . SER A 1 250 ? 12.306 -3.494 11.248 1.00 95.62 250 SER A C 1
ATOM 2056 O O . SER A 1 250 ? 11.519 -4.213 11.879 1.00 95.62 250 SER A O 1
ATOM 2058 N N . GLU A 1 251 ? 12.077 -2.192 11.070 1.00 95.19 251 GLU A N 1
ATOM 2059 C CA . GLU A 1 251 ? 10.930 -1.496 11.649 1.00 95.19 251 GLU A CA 1
ATOM 2060 C C . GLU A 1 251 ? 9.602 -1.952 11.044 1.00 95.19 251 GLU A C 1
ATOM 2062 O O . GLU A 1 251 ? 8.632 -2.188 11.773 1.00 95.19 251 GLU A O 1
ATOM 2067 N N . GLY A 1 252 ? 9.555 -2.149 9.725 1.00 95.38 252 GLY A N 1
ATOM 2068 C CA . GLY A 1 252 ? 8.379 -2.686 9.050 1.00 95.38 252 GLY A CA 1
ATOM 2069 C C . GLY A 1 252 ? 8.043 -4.108 9.513 1.00 95.38 252 GLY A C 1
ATOM 2070 O O . GLY A 1 252 ? 6.879 -4.422 9.772 1.00 95.38 252 GLY A O 1
ATOM 2071 N N . GLN A 1 253 ? 9.054 -4.962 9.699 1.00 95.81 253 GLN A N 1
ATOM 2072 C CA . GLN A 1 253 ? 8.881 -6.308 10.250 1.00 95.81 253 GLN A CA 1
ATOM 2073 C C . GLN A 1 253 ? 8.393 -6.269 11.702 1.00 95.81 253 GLN A C 1
ATOM 2075 O O . GLN A 1 253 ? 7.517 -7.051 12.081 1.00 95.81 253 GLN A O 1
ATOM 2080 N N . ARG A 1 254 ? 8.913 -5.342 12.519 1.00 94.56 254 ARG A N 1
ATOM 2081 C CA . ARG A 1 254 ? 8.416 -5.094 13.881 1.00 94.56 254 ARG A CA 1
ATOM 2082 C C . ARG A 1 254 ? 6.933 -4.717 13.853 1.00 94.56 254 ARG A C 1
ATOM 2084 O O . ARG A 1 254 ? 6.151 -5.321 14.583 1.00 94.56 254 ARG A O 1
ATOM 2091 N N . ALA A 1 255 ? 6.527 -3.805 12.970 1.00 94.25 255 ALA A N 1
ATOM 2092 C CA . ALA A 1 255 ? 5.128 -3.404 12.820 1.00 94.25 255 ALA A CA 1
ATOM 2093 C C . ALA A 1 255 ? 4.213 -4.576 12.407 1.00 94.25 255 ALA A C 1
ATOM 2095 O O . ALA A 1 255 ? 3.132 -4.740 12.974 1.00 94.25 255 ALA A O 1
ATOM 2096 N N . LEU A 1 256 ? 4.648 -5.432 11.474 1.00 95.12 256 LEU A N 1
ATOM 2097 C CA . LEU A 1 256 ? 3.897 -6.627 11.063 1.00 95.12 256 LEU A CA 1
ATOM 2098 C C . LEU A 1 256 ? 3.710 -7.634 12.206 1.00 95.12 256 LEU A C 1
ATOM 2100 O O . LEU A 1 256 ? 2.616 -8.187 12.362 1.00 95.12 256 LEU A O 1
ATOM 2104 N N . ARG A 1 257 ? 4.750 -7.863 13.020 1.00 94.88 257 ARG A N 1
ATOM 2105 C CA . ARG A 1 257 ? 4.664 -8.736 14.203 1.00 94.88 257 ARG A CA 1
ATOM 2106 C C . ARG A 1 257 ? 3.683 -8.188 15.234 1.00 94.88 257 ARG A C 1
ATOM 2108 O O . ARG A 1 257 ? 2.772 -8.912 15.623 1.00 94.88 257 ARG A O 1
ATOM 2115 N N . LEU A 1 258 ? 3.793 -6.904 15.579 1.00 94.44 258 LEU A N 1
ATOM 2116 C CA . LEU A 1 258 ? 2.883 -6.251 16.526 1.00 94.44 258 LEU A CA 1
ATOM 2117 C C . LEU A 1 258 ? 1.426 -6.285 16.040 1.00 94.44 258 LEU A C 1
ATOM 2119 O O . LEU A 1 258 ? 0.524 -6.591 16.816 1.00 94.44 258 LEU A O 1
ATOM 2123 N N . TYR A 1 259 ? 1.183 -6.052 14.743 1.00 95.44 259 TYR A N 1
ATOM 2124 C CA . TYR A 1 259 ? -0.158 -6.171 14.159 1.00 95.44 259 TYR A CA 1
ATOM 2125 C C . TYR A 1 259 ? -0.716 -7.591 14.323 1.00 95.44 259 TYR A C 1
ATOM 2127 O O . TYR A 1 259 ? -1.878 -7.776 14.692 1.00 95.44 259 TYR A O 1
ATOM 2135 N N . ARG A 1 260 ? 0.107 -8.613 14.049 1.00 95.00 260 ARG A N 1
ATOM 2136 C CA . ARG A 1 260 ? -0.284 -10.019 14.204 1.00 95.00 260 ARG A CA 1
ATOM 2137 C C . ARG A 1 260 ? -0.609 -10.357 15.653 1.00 95.00 260 ARG A C 1
ATOM 2139 O O . ARG A 1 260 ? -1.618 -11.009 15.901 1.00 95.00 260 ARG A O 1
ATOM 2146 N N . GLU A 1 261 ? 0.238 -9.943 16.585 1.00 95.44 261 GLU A N 1
ATOM 2147 C CA . GLU A 1 261 ? 0.051 -10.183 18.016 1.00 95.44 261 GLU A CA 1
ATOM 2148 C C . GLU A 1 261 ? -1.236 -9.531 18.521 1.00 95.44 261 GLU A C 1
ATOM 2150 O O . GLU A 1 261 ? -2.050 -10.207 19.149 1.00 95.44 261 GLU A O 1
ATOM 2155 N N . ALA A 1 262 ? -1.488 -8.272 18.152 1.00 95.38 262 ALA A N 1
ATOM 2156 C CA . ALA A 1 262 ? -2.741 -7.593 18.466 1.00 95.38 262 ALA A CA 1
ATOM 2157 C C . ALA A 1 262 ? -3.954 -8.368 17.920 1.00 95.38 262 ALA A C 1
ATOM 2159 O O . ALA A 1 262 ? -4.908 -8.626 18.656 1.00 95.38 262 ALA A O 1
ATOM 2160 N N . ALA A 1 263 ? -3.898 -8.827 16.665 1.00 95.38 263 ALA A N 1
ATOM 2161 C CA . ALA A 1 263 ? -4.962 -9.643 16.081 1.00 95.38 263 ALA A CA 1
ATOM 2162 C C . ALA A 1 263 ? -5.220 -10.943 16.849 1.00 95.38 263 ALA A C 1
ATOM 2164 O O . ALA A 1 263 ? -6.377 -11.300 17.065 1.00 95.38 263 ALA A O 1
ATOM 2165 N N . LEU A 1 264 ? -4.168 -11.628 17.300 1.00 94.12 264 LEU A N 1
ATOM 2166 C CA . LEU A 1 264 ? -4.301 -12.847 18.098 1.00 94.12 264 LEU A CA 1
ATOM 2167 C C . LEU A 1 264 ? -4.900 -12.563 19.481 1.00 94.12 264 LEU A C 1
ATOM 2169 O O . LEU A 1 264 ? -5.803 -13.287 19.900 1.00 94.12 264 LEU A O 1
ATOM 2173 N N . ILE A 1 265 ? -4.456 -11.499 20.160 1.00 95.62 265 ILE A N 1
ATOM 2174 C CA . ILE A 1 265 ? -4.972 -11.105 21.481 1.00 95.62 265 ILE A CA 1
ATOM 2175 C C . ILE A 1 265 ? -6.476 -10.822 21.409 1.00 95.62 265 ILE A C 1
ATOM 2177 O O . ILE A 1 265 ? -7.243 -11.362 22.204 1.00 95.62 265 ILE A O 1
ATOM 2181 N N . PHE A 1 266 ? -6.912 -9.997 20.456 1.00 94.94 266 PHE A N 1
ATOM 2182 C CA . PHE A 1 266 ? -8.324 -9.629 20.332 1.00 94.94 266 PHE A CA 1
ATOM 2183 C C . PHE A 1 266 ? -9.189 -10.776 19.806 1.00 94.94 266 PHE A C 1
ATOM 2185 O O . PHE A 1 266 ? -10.279 -11.006 20.328 1.00 94.94 266 PHE A O 1
ATOM 2192 N N . SER A 1 267 ? -8.678 -11.579 18.868 1.00 93.94 267 SER A N 1
ATOM 2193 C CA . SER A 1 267 ? -9.375 -12.790 18.426 1.00 93.94 267 SER A CA 1
ATOM 2194 C C . SER A 1 267 ? -9.579 -13.783 19.573 1.00 93.94 267 SER A C 1
ATOM 2196 O O . SER A 1 267 ? -10.634 -14.409 19.636 1.00 93.94 267 SER A O 1
ATOM 2198 N N . GLY A 1 268 ? -8.613 -13.921 20.490 1.00 94.81 268 GLY A N 1
ATOM 2199 C CA . GLY A 1 268 ? -8.740 -14.773 21.678 1.00 94.81 268 GLY A CA 1
ATOM 2200 C C . GLY A 1 268 ? -9.831 -14.312 22.651 1.00 94.81 268 GLY A C 1
ATOM 2201 O O . GLY A 1 268 ? -10.378 -15.129 23.385 1.00 94.81 268 GLY A O 1
ATOM 2202 N N . LYS A 1 269 ? -10.198 -13.025 22.612 1.00 96.00 269 LYS A N 1
ATOM 2203 C CA . LYS A 1 269 ? -11.316 -12.443 23.373 1.00 96.00 269 LYS A CA 1
ATOM 2204 C C . LYS A 1 269 ? -12.657 -12.512 22.633 1.00 96.00 269 LYS A C 1
ATOM 2206 O O . LYS A 1 269 ? -13.670 -12.080 23.171 1.00 96.00 269 LYS A O 1
ATOM 2211 N N . GLY A 1 270 ? -12.678 -13.028 21.402 1.00 95.12 270 GLY A N 1
ATOM 2212 C CA . GLY A 1 270 ? -13.864 -12.993 20.543 1.00 95.12 270 GLY A CA 1
ATOM 2213 C C . GLY A 1 270 ? -14.177 -11.599 19.986 1.00 95.12 270 GLY A C 1
ATOM 2214 O O . GLY A 1 270 ? -15.314 -11.340 19.601 1.00 95.12 270 GLY A O 1
ATOM 2215 N N . GLU A 1 271 ? -13.191 -10.698 19.939 1.00 95.12 271 GLU A N 1
ATOM 2216 C CA . GLU A 1 271 ? -13.353 -9.329 19.446 1.00 95.12 271 GLU A CA 1
ATOM 2217 C C . GLU A 1 271 ? -12.798 -9.173 18.019 1.00 95.12 271 GLU A C 1
ATOM 2219 O O . GLU A 1 271 ? -11.664 -9.554 17.714 1.00 95.12 271 GLU A O 1
ATOM 2224 N N . LEU A 1 272 ? -13.582 -8.559 17.127 1.00 95.00 272 LEU A N 1
ATOM 2225 C CA . LEU A 1 272 ? -13.199 -8.295 15.735 1.00 95.00 272 LEU A CA 1
ATOM 2226 C C . LEU A 1 272 ? -12.509 -6.930 15.612 1.00 95.00 272 LEU A C 1
ATOM 2228 O O . LEU A 1 272 ? -13.131 -5.953 15.212 1.00 95.00 272 LEU A O 1
ATOM 2232 N N . ARG A 1 273 ? -11.222 -6.861 15.976 1.00 95.19 273 ARG A N 1
ATOM 2233 C CA . ARG A 1 273 ? -10.452 -5.598 16.004 1.00 95.19 273 ARG A CA 1
ATOM 2234 C C . ARG A 1 273 ? -9.439 -5.480 14.863 1.00 95.19 273 ARG A C 1
ATOM 2236 O O . ARG A 1 273 ? -9.524 -4.614 13.999 1.00 95.19 273 ARG A O 1
ATOM 2243 N N . PHE A 1 274 ? -8.520 -6.439 14.770 1.00 95.75 274 PHE A N 1
ATOM 2244 C CA . PHE A 1 274 ? -7.474 -6.444 13.743 1.00 95.75 274 PHE A CA 1
ATOM 2245 C C . PHE A 1 274 ? -7.722 -7.545 12.716 1.00 95.75 274 PHE A C 1
ATOM 2247 O O . PHE A 1 274 ? -7.689 -8.736 13.028 1.00 95.75 274 PHE A O 1
ATOM 2254 N N . LEU A 1 275 ? -7.936 -7.146 11.465 1.00 93.12 275 LEU A N 1
ATOM 2255 C CA . LEU A 1 275 ? -8.181 -8.078 10.373 1.00 93.12 275 LEU A CA 1
ATOM 2256 C C . LEU A 1 275 ? -6.876 -8.482 9.688 1.00 93.12 275 LEU A C 1
ATOM 2258 O O . LEU A 1 275 ? -6.241 -7.689 8.991 1.00 93.12 275 LEU A O 1
ATOM 2262 N N . LEU A 1 276 ? -6.514 -9.759 9.799 1.00 94.06 276 LEU A N 1
ATOM 2263 C CA . LEU A 1 276 ? -5.403 -10.332 9.045 1.00 94.06 276 LEU A CA 1
ATOM 2264 C C . LEU A 1 276 ? -5.777 -10.456 7.557 1.00 94.06 276 LEU A C 1
ATOM 2266 O O . LEU A 1 276 ? -6.488 -11.374 7.151 1.00 94.06 276 LEU A O 1
ATOM 2270 N N . ARG A 1 277 ? -5.298 -9.517 6.729 1.00 93.69 277 ARG A N 1
ATOM 2271 C CA . ARG A 1 277 ? -5.528 -9.489 5.270 1.00 93.69 277 ARG A CA 1
ATOM 2272 C C . ARG A 1 277 ? -4.268 -9.881 4.488 1.00 93.69 277 ARG A C 1
ATOM 2274 O O . ARG A 1 277 ? -3.167 -9.563 4.933 1.00 93.69 277 ARG A O 1
ATOM 2281 N N . PRO A 1 278 ? -4.409 -10.405 3.254 1.00 95.44 278 PRO A N 1
ATOM 2282 C CA . PRO A 1 278 ? -3.294 -10.608 2.319 1.00 95.44 278 PRO A CA 1
ATOM 2283 C C . PRO A 1 278 ? -2.400 -9.377 2.097 1.00 95.44 278 PRO A C 1
ATOM 2285 O O . PRO A 1 278 ? -1.224 -9.519 1.781 1.00 95.44 278 PRO A O 1
ATOM 2288 N N . LYS A 1 279 ? -2.925 -8.162 2.316 1.00 96.00 279 LYS A N 1
ATOM 2289 C CA . LYS A 1 279 ? -2.137 -6.922 2.263 1.00 96.00 279 LYS A CA 1
ATOM 2290 C C . LYS A 1 279 ? -0.985 -6.887 3.278 1.00 96.00 279 LYS A C 1
ATOM 2292 O O . LYS A 1 279 ? 0.019 -6.253 2.994 1.00 96.00 279 LYS A O 1
ATOM 2297 N N . LEU A 1 280 ? -1.083 -7.581 4.414 1.00 96.50 280 LEU A N 1
ATOM 2298 C CA . LEU A 1 280 ? 0.032 -7.691 5.366 1.00 96.50 280 LEU A CA 1
ATOM 2299 C C . LEU A 1 280 ? 1.214 -8.456 4.753 1.00 96.50 280 LEU A C 1
ATOM 2301 O O . LEU A 1 280 ? 2.359 -8.047 4.898 1.00 96.50 280 LEU A O 1
ATOM 2305 N N . HIS A 1 281 ? 0.938 -9.509 3.980 1.00 96.56 281 HIS A N 1
ATOM 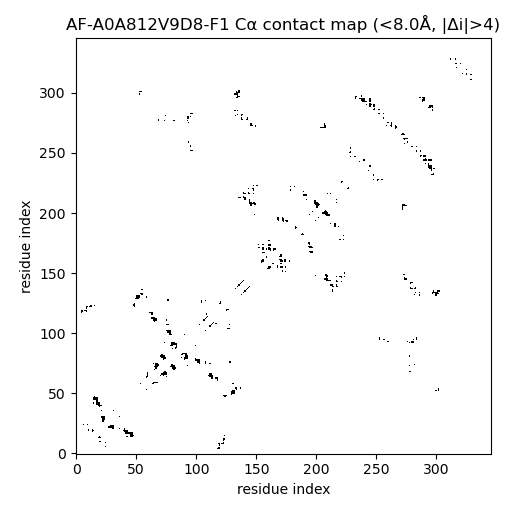2306 C CA . HIS A 1 281 ? 1.977 -10.198 3.218 1.00 96.56 281 HIS A CA 1
ATOM 2307 C C . HIS A 1 281 ? 2.514 -9.338 2.067 1.00 96.56 281 HIS A C 1
ATOM 2309 O O . HIS A 1 281 ? 3.710 -9.324 1.814 1.00 96.56 281 HIS A O 1
ATOM 2315 N N . ALA A 1 282 ? 1.662 -8.555 1.405 1.00 96.44 282 ALA A N 1
ATOM 2316 C CA . ALA A 1 282 ? 2.139 -7.597 0.409 1.00 96.44 282 ALA A CA 1
ATOM 2317 C C . ALA A 1 282 ? 3.089 -6.545 1.016 1.00 96.44 282 ALA A C 1
ATOM 2319 O O . ALA A 1 282 ? 4.036 -6.136 0.354 1.00 96.44 282 ALA A O 1
ATOM 2320 N N . MET A 1 283 ? 2.869 -6.128 2.270 1.00 96.69 283 MET A N 1
ATOM 2321 C CA . MET A 1 283 ? 3.814 -5.277 3.002 1.00 96.69 283 MET A CA 1
ATOM 2322 C C . MET A 1 283 ? 5.128 -6.016 3.272 1.00 96.69 283 MET A C 1
ATOM 2324 O O . MET A 1 283 ? 6.180 -5.454 3.003 1.00 96.69 283 MET A O 1
ATOM 2328 N N . ASP A 1 284 ? 5.085 -7.270 3.728 1.00 97.00 284 ASP A N 1
ATOM 2329 C CA . ASP A 1 284 ? 6.282 -8.111 3.910 1.00 97.00 284 ASP A CA 1
ATOM 2330 C C . ASP A 1 284 ? 7.123 -8.210 2.619 1.00 97.00 284 ASP A C 1
ATOM 2332 O O . ASP A 1 284 ? 8.339 -8.033 2.646 1.00 97.00 284 ASP A O 1
ATOM 2336 N N . GLU A 1 285 ? 6.470 -8.394 1.471 1.00 96.44 285 GLU A N 1
ATOM 2337 C CA . GLU A 1 285 ? 7.103 -8.406 0.146 1.00 96.44 285 GLU A CA 1
ATOM 2338 C C . GLU A 1 285 ? 7.709 -7.049 -0.249 1.00 96.44 285 GLU A C 1
ATOM 2340 O O . GLU A 1 285 ? 8.809 -6.999 -0.799 1.00 96.44 285 GLU A O 1
ATOM 2345 N N . LEU A 1 286 ? 7.033 -5.939 0.069 1.00 96.12 286 LEU A N 1
ATOM 2346 C CA . LEU A 1 286 ? 7.583 -4.595 -0.134 1.00 96.12 286 LEU A CA 1
ATOM 2347 C C . LEU A 1 286 ? 8.833 -4.349 0.708 1.00 96.12 286 LEU A C 1
ATOM 2349 O O . LEU A 1 286 ? 9.783 -3.752 0.213 1.00 96.12 286 LEU A O 1
ATOM 2353 N N . LEU A 1 287 ? 8.844 -4.813 1.958 1.00 96.81 287 LEU A N 1
ATOM 2354 C CA . LEU A 1 287 ? 9.987 -4.667 2.857 1.00 96.81 287 LEU A CA 1
ATOM 2355 C C . LEU A 1 287 ? 11.186 -5.485 2.368 1.00 96.81 287 LEU A C 1
ATOM 2357 O O . LEU A 1 287 ? 12.306 -4.981 2.361 1.00 96.81 287 LEU A O 1
ATOM 2361 N N . LYS A 1 288 ? 10.963 -6.727 1.919 1.00 96.12 288 LYS A N 1
ATOM 2362 C CA . LYS A 1 288 ? 12.021 -7.563 1.328 1.00 96.12 288 LYS A CA 1
ATOM 2363 C C . LYS A 1 288 ? 12.635 -6.894 0.099 1.00 96.12 288 LYS A C 1
ATOM 2365 O O . LYS A 1 288 ? 13.848 -6.725 0.052 1.00 96.12 288 LYS A O 1
ATOM 2370 N N . GLY A 1 289 ? 11.793 -6.418 -0.824 1.00 94.94 289 GLY A N 1
ATOM 2371 C CA . GLY A 1 289 ? 12.251 -5.670 -1.997 1.00 94.94 289 GLY A CA 1
ATOM 2372 C C . GLY A 1 289 ? 12.997 -4.385 -1.627 1.00 94.94 289 GLY A C 1
ATOM 2373 O O . GLY A 1 289 ? 14.037 -4.100 -2.204 1.00 94.94 289 GLY A O 1
ATOM 2374 N N . CYS A 1 290 ? 12.526 -3.647 -0.618 1.00 95.38 290 CYS A N 1
ATOM 2375 C CA . CYS A 1 290 ? 13.193 -2.447 -0.105 1.00 95.38 290 CYS A CA 1
ATOM 2376 C C . CYS A 1 290 ? 14.634 -2.732 0.344 1.00 95.38 290 CYS A C 1
ATOM 2378 O O . CYS A 1 290 ? 15.544 -1.981 0.001 1.00 95.38 290 CYS A O 1
ATOM 2380 N N . ARG A 1 291 ? 14.843 -3.827 1.082 1.00 96.94 291 ARG A N 1
ATOM 2381 C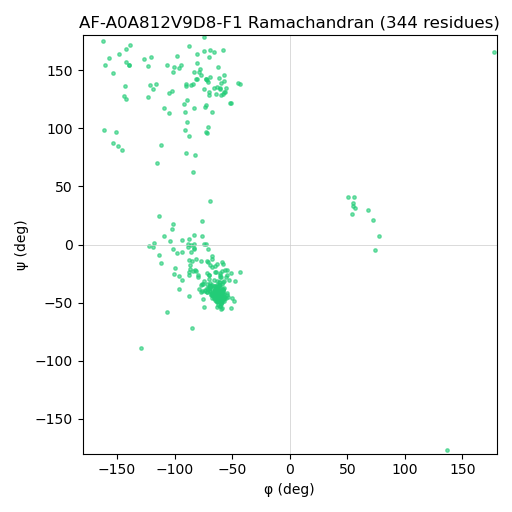 CA . ARG A 1 291 ? 16.166 -4.235 1.570 1.00 96.94 291 ARG A CA 1
ATOM 2382 C C . ARG A 1 291 ? 17.075 -4.759 0.458 1.00 96.94 291 ARG A C 1
ATOM 2384 O O . ARG A 1 291 ? 18.263 -4.469 0.459 1.00 96.94 291 ARG A O 1
ATOM 2391 N N . GLU A 1 292 ? 16.530 -5.550 -0.461 1.00 95.75 292 GLU A N 1
ATOM 2392 C CA . GLU A 1 292 ? 17.301 -6.210 -1.524 1.00 95.75 292 GLU A CA 1
ATOM 2393 C C . GLU A 1 292 ? 17.676 -5.249 -2.658 1.00 95.75 292 GLU A C 1
ATOM 2395 O O . GLU A 1 292 ? 18.790 -5.292 -3.172 1.00 95.75 292 GLU A O 1
ATOM 2400 N N . GLU A 1 293 ? 16.750 -4.374 -3.047 1.00 95.75 293 GLU A N 1
ATOM 2401 C CA . GLU A 1 293 ? 16.896 -3.485 -4.206 1.00 95.75 293 GLU A CA 1
ATOM 2402 C C . GLU A 1 293 ? 17.347 -2.079 -3.811 1.00 95.75 293 GLU A C 1
ATOM 2404 O O . GLU A 1 293 ? 17.618 -1.258 -4.687 1.00 95.75 293 GLU A O 1
ATOM 2409 N N . LEU A 1 294 ? 17.402 -1.794 -2.504 1.00 97.31 294 LEU A N 1
ATOM 2410 C CA . LEU A 1 294 ? 17.713 -0.476 -1.953 1.00 97.31 294 LEU A CA 1
ATOM 2411 C C . LEU A 1 294 ? 16.855 0.626 -2.591 1.00 97.31 294 LEU A C 1
ATOM 2413 O O . LEU A 1 294 ? 17.318 1.724 -2.903 1.00 97.31 294 LEU A O 1
ATOM 2417 N N . TYR A 1 295 ? 15.577 0.311 -2.801 1.00 95.44 295 TYR A N 1
ATOM 2418 C CA . TYR A 1 295 ? 14.608 1.207 -3.410 1.00 95.44 295 TYR A CA 1
ATOM 2419 C C . TYR A 1 295 ? 13.424 1.413 -2.478 1.00 95.44 295 TYR A C 1
ATOM 2421 O O . TYR A 1 295 ? 12.778 0.460 -2.037 1.00 95.44 295 TYR A O 1
ATOM 2429 N N . ASN A 1 296 ? 13.101 2.673 -2.212 1.00 95.75 296 ASN A N 1
ATOM 2430 C CA . ASN A 1 296 ? 12.050 3.014 -1.273 1.00 95.75 296 ASN A CA 1
ATOM 2431 C C . ASN A 1 296 ? 10.652 2.714 -1.858 1.00 95.75 296 ASN A C 1
ATOM 2433 O O . ASN A 1 296 ? 10.242 3.329 -2.856 1.00 95.75 296 ASN A O 1
ATOM 2437 N N . PRO A 1 297 ? 9.854 1.836 -1.215 1.00 93.69 297 PRO A N 1
ATOM 2438 C CA . PRO A 1 297 ? 8.580 1.395 -1.762 1.00 93.69 297 PRO A CA 1
ATOM 2439 C C . PRO A 1 297 ? 7.518 2.496 -1.823 1.00 93.69 297 PRO A C 1
ATOM 2441 O O . PRO A 1 297 ? 6.510 2.340 -2.519 1.00 93.69 297 PRO A O 1
ATOM 2444 N N . ARG A 1 298 ? 7.729 3.649 -1.174 1.00 91.44 298 ARG A N 1
ATOM 2445 C CA . ARG A 1 298 ? 6.851 4.813 -1.340 1.00 91.44 298 ARG A CA 1
ATOM 2446 C C . ARG A 1 298 ? 6.809 5.311 -2.784 1.00 91.44 298 ARG A C 1
ATOM 2448 O O . ARG A 1 298 ? 5.828 5.923 -3.185 1.00 91.44 298 ARG A O 1
ATOM 2455 N N . PHE A 1 299 ? 7.854 5.080 -3.578 1.00 89.62 299 PHE A N 1
ATOM 2456 C CA . PHE A 1 299 ? 7.896 5.548 -4.964 1.00 89.62 299 PHE A CA 1
ATOM 2457 C C . PHE A 1 299 ? 7.227 4.576 -5.946 1.00 89.62 299 PHE A C 1
ATOM 2459 O O . PHE A 1 299 ? 6.963 4.962 -7.085 1.00 89.62 299 PHE A O 1
ATOM 2466 N N . PHE A 1 300 ? 6.820 3.389 -5.474 1.00 84.31 300 PHE A N 1
ATOM 2467 C CA . PHE A 1 300 ? 5.861 2.510 -6.159 1.00 84.31 300 PHE A CA 1
ATOM 2468 C C . PHE A 1 300 ? 4.404 3.001 -6.014 1.00 84.31 300 PHE A C 1
ATOM 2470 O O . PHE A 1 300 ? 3.450 2.291 -6.341 1.00 84.31 300 PHE A O 1
ATOM 2477 N N . GLN A 1 301 ? 4.190 4.191 -5.443 1.00 76.94 301 GLN A N 1
ATOM 2478 C CA . GLN A 1 301 ? 2.869 4.801 -5.321 1.00 76.94 301 GLN A CA 1
ATOM 2479 C C . GLN A 1 301 ? 2.448 5.487 -6.625 1.00 76.94 301 GLN A C 1
ATOM 2481 O O . GLN A 1 301 ? 3.240 6.178 -7.263 1.00 76.94 301 GLN A O 1
ATOM 2486 N N . ASN A 1 302 ? 1.157 5.385 -6.947 1.00 68.06 302 ASN A N 1
ATOM 2487 C CA . ASN A 1 302 ? 0.570 5.990 -8.146 1.00 68.06 302 ASN A CA 1
ATOM 2488 C C . ASN A 1 302 ? -0.192 7.294 -7.848 1.00 68.06 302 ASN A C 1
ATOM 2490 O O . ASN A 1 302 ? -0.988 7.711 -8.676 1.00 68.06 302 ASN A O 1
ATOM 2494 N N . TYR A 1 303 ? 0.009 7.957 -6.695 1.00 65.62 303 TYR A N 1
ATOM 2495 C CA . TYR A 1 303 ? -0.769 9.154 -6.305 1.00 65.62 303 TYR A CA 1
ATOM 2496 C C . TYR A 1 303 ? -0.804 10.232 -7.391 1.00 65.62 303 TYR A C 1
ATOM 2498 O O . TYR A 1 303 ? -1.871 10.650 -7.831 1.00 65.62 303 TYR A O 1
ATOM 2506 N N . ALA A 1 304 ? 0.376 10.661 -7.846 1.00 60.97 304 ALA A N 1
ATOM 2507 C CA . ALA A 1 304 ? 0.490 11.709 -8.855 1.00 60.97 304 ALA A CA 1
ATOM 2508 C C . ALA A 1 304 ? -0.142 11.284 -10.190 1.00 60.97 304 ALA A C 1
ATOM 2510 O O . ALA A 1 304 ? -0.681 12.109 -10.922 1.00 60.97 304 ALA A O 1
ATOM 2511 N N . GLU A 1 305 ? -0.097 9.991 -10.500 1.00 64.88 305 GLU A N 1
ATOM 2512 C CA . GLU A 1 305 ? -0.664 9.430 -11.721 1.00 64.88 305 GLU A CA 1
ATOM 2513 C C . GLU A 1 305 ? -2.192 9.325 -11.616 1.00 64.88 305 GLU A C 1
ATOM 2515 O O . GLU A 1 305 ? -2.885 9.692 -12.560 1.00 64.88 305 GLU A O 1
ATOM 2520 N N . GLU A 1 306 ? -2.735 8.927 -10.463 1.00 65.94 306 GLU A N 1
ATOM 2521 C CA . GLU A 1 306 ? -4.173 8.878 -10.187 1.00 65.94 306 GLU A CA 1
ATOM 2522 C C . GLU A 1 306 ? -4.812 10.264 -10.182 1.00 65.94 306 GLU A C 1
ATOM 2524 O O . GLU A 1 306 ? -5.858 10.441 -10.807 1.00 65.94 306 GLU A O 1
ATOM 2529 N N . ASP A 1 307 ? -4.189 11.258 -9.547 1.00 64.00 307 ASP A N 1
ATOM 2530 C CA . ASP A 1 307 ? -4.706 12.628 -9.539 1.00 64.00 307 ASP A CA 1
ATOM 2531 C C . ASP A 1 307 ? -4.697 13.219 -10.955 1.00 64.00 307 ASP A C 1
ATOM 2533 O O . ASP A 1 307 ? -5.686 13.807 -11.403 1.00 64.00 307 ASP A O 1
ATOM 2537 N N . VAL A 1 308 ? -3.623 12.993 -11.722 1.00 63.47 308 VAL A N 1
ATOM 2538 C CA . VAL A 1 308 ? -3.551 13.413 -13.128 1.00 63.47 308 VAL A CA 1
ATOM 2539 C C . VAL A 1 308 ? -4.600 12.693 -13.973 1.00 63.47 308 VAL A C 1
ATOM 2541 O O . VAL A 1 308 ? -5.314 13.345 -14.736 1.00 63.47 308 VAL A O 1
ATOM 2544 N N . LEU A 1 309 ? -4.756 11.376 -13.840 1.00 64.62 309 LEU A N 1
ATOM 2545 C CA . LEU A 1 309 ? -5.793 10.621 -14.550 1.00 64.62 309 LEU A CA 1
ATOM 2546 C C . LEU A 1 309 ? -7.201 11.068 -14.134 1.00 64.62 309 LEU A C 1
ATOM 2548 O O . LEU A 1 309 ? -8.086 11.170 -14.985 1.00 64.62 309 LEU A O 1
ATOM 2552 N N . GLY A 1 310 ? -7.400 11.397 -12.859 1.00 64.38 310 GLY A N 1
ATOM 2553 C CA . GLY A 1 310 ? -8.635 11.938 -12.304 1.00 64.38 310 GLY A CA 1
ATOM 2554 C C . GLY A 1 310 ? -8.995 13.306 -12.878 1.00 64.38 310 GLY A C 1
ATOM 2555 O O . GLY A 1 310 ? -10.165 13.548 -13.162 1.00 64.38 310 GLY A O 1
ATOM 2556 N N . LEU A 1 311 ? -8.007 14.171 -13.130 1.00 65.12 311 LEU A N 1
ATOM 2557 C CA . LEU A 1 311 ? -8.190 15.459 -13.812 1.00 65.12 311 LEU A CA 1
ATOM 2558 C C . LEU A 1 311 ? -8.422 15.293 -15.319 1.00 65.12 311 LEU A C 1
ATOM 2560 O O . LEU A 1 311 ? -9.243 15.989 -15.920 1.00 65.12 311 LEU A O 1
ATOM 2564 N N . LEU A 1 312 ? -7.705 14.361 -15.945 1.00 55.06 312 LEU A N 1
ATOM 2565 C CA . LEU A 1 312 ? -7.784 14.124 -17.382 1.00 55.06 312 LEU A CA 1
ATOM 2566 C C . LEU A 1 312 ? -9.073 13.402 -17.791 1.00 55.06 312 LEU A C 1
ATOM 2568 O O . LEU A 1 312 ? -9.585 13.664 -18.877 1.00 55.06 312 LEU A O 1
ATOM 2572 N N . LYS A 1 313 ? -9.632 12.535 -16.940 1.00 63.78 313 LYS A N 1
ATOM 2573 C CA . LYS A 1 313 ? -10.837 11.748 -17.240 1.00 63.78 313 LYS A CA 1
ATOM 2574 C C . LYS A 1 313 ? -12.066 12.625 -17.554 1.00 63.78 313 LYS A C 1
ATOM 2576 O O . LYS A 1 313 ? -12.630 12.423 -18.628 1.00 63.78 313 LYS A O 1
ATOM 2581 N N . PRO A 1 314 ? -12.462 13.625 -16.737 1.00 66.50 314 PRO A N 1
ATOM 2582 C CA . PRO A 1 314 ? -13.564 14.533 -17.066 1.00 66.50 314 PRO A CA 1
ATOM 2583 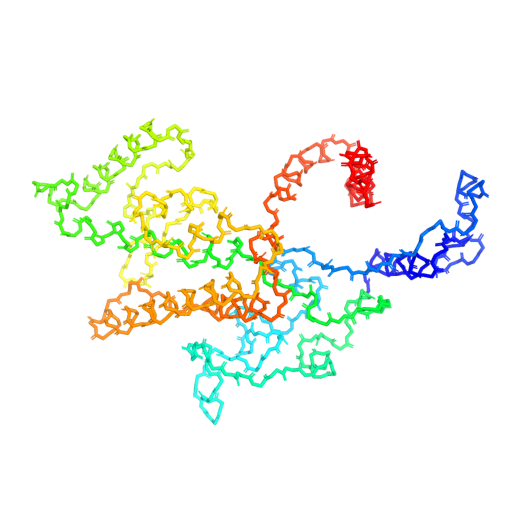C C . PRO A 1 314 ? -13.295 15.378 -18.313 1.00 66.50 314 PRO A C 1
ATOM 2585 O O . PRO A 1 314 ? -14.196 15.583 -19.123 1.00 66.50 314 PRO A O 1
ATOM 2588 N N . LEU A 1 315 ? -12.058 15.858 -18.492 1.00 56.47 315 LEU A N 1
ATOM 2589 C CA . LEU A 1 315 ? -11.674 16.627 -19.679 1.00 56.47 315 LEU A CA 1
ATOM 2590 C C . LEU A 1 315 ? -11.812 15.780 -20.945 1.00 56.47 315 LEU A C 1
ATOM 2592 O O . LEU A 1 315 ? -12.358 16.245 -21.941 1.00 56.47 315 LEU A O 1
ATOM 2596 N N . ALA A 1 316 ? -11.367 14.528 -20.898 1.00 52.22 316 ALA A N 1
ATOM 2597 C CA . ALA A 1 316 ? -11.434 13.593 -22.010 1.00 52.22 316 ALA A CA 1
ATOM 2598 C C . ALA A 1 316 ? -12.869 13.116 -22.298 1.00 52.22 316 ALA A C 1
ATOM 2600 O O . ALA A 1 316 ? -13.253 13.053 -23.462 1.00 52.22 316 ALA A O 1
ATOM 2601 N N . GLN A 1 317 ? -13.691 12.875 -21.269 1.00 59.84 317 GLN A N 1
ATOM 2602 C CA . GLN A 1 317 ? -15.124 12.580 -21.424 1.00 59.84 317 GLN A CA 1
ATOM 2603 C C . GLN A 1 317 ? -15.891 13.722 -22.106 1.00 59.84 317 GLN A C 1
ATOM 2605 O O . GLN A 1 317 ? -16.841 13.468 -22.837 1.00 59.84 317 GLN A O 1
ATOM 2610 N N . LYS A 1 318 ? -15.469 14.974 -21.891 1.00 63.97 318 LYS A N 1
ATOM 2611 C CA . LYS A 1 318 ? -16.081 16.159 -22.508 1.00 63.97 318 LYS A CA 1
ATOM 2612 C C . LYS A 1 318 ? -15.599 16.449 -23.931 1.00 63.97 318 LYS A C 1
ATOM 2614 O O . LYS A 1 318 ? -16.287 17.163 -24.648 1.00 63.97 318 LYS A O 1
ATOM 2619 N N . SER A 1 319 ? -14.422 15.963 -24.331 1.00 53.19 319 SER A N 1
ATOM 2620 C CA . SER A 1 319 ? -13.754 16.417 -25.562 1.00 53.19 319 SER A CA 1
ATOM 2621 C C . SER A 1 319 ? -13.639 15.372 -26.675 1.00 53.19 319 SER A C 1
ATOM 2623 O O . SER A 1 319 ? -13.229 15.729 -27.776 1.00 53.19 319 SER A O 1
ATOM 2625 N N . ILE A 1 320 ? -13.969 14.094 -26.436 1.00 50.84 320 ILE A N 1
ATOM 2626 C CA . ILE A 1 320 ? -13.686 13.016 -27.398 1.00 50.84 320 ILE A CA 1
ATOM 2627 C C . ILE A 1 320 ? -14.830 11.987 -27.438 1.00 50.84 320 ILE A C 1
ATOM 2629 O O . ILE A 1 320 ? -15.157 11.382 -26.419 1.00 50.84 320 ILE A O 1
ATOM 2633 N N . LEU A 1 321 ? -15.391 11.725 -28.631 1.00 58.09 321 LEU A N 1
ATOM 2634 C CA . LEU A 1 321 ? -16.241 10.552 -28.902 1.00 58.09 321 LEU A CA 1
ATOM 2635 C C . LEU A 1 321 ? -15.506 9.292 -28.417 1.00 58.09 321 LEU A C 1
ATOM 2637 O O . LEU A 1 321 ? -14.395 9.021 -28.874 1.00 58.09 321 LEU A O 1
ATOM 2641 N N . ALA A 1 322 ? -16.118 8.532 -27.503 1.00 55.09 322 ALA A N 1
ATOM 2642 C CA . ALA A 1 322 ? -15.504 7.499 -26.652 1.00 55.09 322 ALA A CA 1
ATOM 2643 C C . ALA A 1 322 ? -14.492 6.534 -27.321 1.00 55.09 322 ALA A C 1
ATOM 2645 O O . ALA A 1 322 ? -13.611 6.006 -26.648 1.00 55.09 322 ALA A O 1
ATOM 2646 N N . ARG A 1 323 ? -14.554 6.338 -28.646 1.00 50.91 323 ARG A N 1
ATOM 2647 C CA . ARG A 1 323 ? -13.635 5.494 -29.430 1.00 50.91 323 ARG A CA 1
ATOM 2648 C C . ARG A 1 323 ? -12.181 5.985 -29.528 1.00 50.91 323 ARG A C 1
ATOM 2650 O O . ARG A 1 323 ? -11.315 5.165 -29.812 1.00 50.91 323 ARG A O 1
ATOM 2657 N N . HIS A 1 324 ? -11.875 7.262 -29.281 1.00 53.88 324 HIS A N 1
ATOM 2658 C CA . HIS A 1 324 ? -10.492 7.788 -29.372 1.00 53.88 324 HIS A CA 1
ATOM 2659 C C . HIS A 1 324 ? -9.851 8.134 -28.015 1.00 53.88 324 HIS A C 1
ATOM 2661 O O . HIS A 1 324 ? -8.752 8.700 -27.961 1.00 53.88 324 HIS A O 1
ATOM 2667 N N . PHE A 1 325 ? -10.533 7.780 -26.922 1.00 55.81 325 PHE A N 1
ATOM 2668 C CA . PHE A 1 325 ? -10.176 8.121 -25.546 1.00 55.81 325 PHE A CA 1
ATOM 2669 C C . PHE A 1 325 ? -8.792 7.587 -25.138 1.00 55.81 325 PHE A C 1
ATOM 2671 O O . PHE A 1 325 ? -7.912 8.368 -24.776 1.00 55.81 325 PHE A O 1
ATOM 2678 N N . GLU A 1 326 ? -8.566 6.277 -25.266 1.00 52.53 326 GLU A N 1
ATOM 2679 C CA . GLU A 1 326 ? -7.338 5.615 -24.792 1.00 52.53 326 GLU A CA 1
ATOM 2680 C C . GLU A 1 326 ? -6.083 6.109 -25.530 1.00 52.53 326 GLU A C 1
ATOM 2682 O O . GLU A 1 326 ? -5.059 6.401 -24.913 1.00 52.53 326 GLU A O 1
ATOM 2687 N N . VAL A 1 327 ? -6.174 6.289 -26.852 1.00 55.03 327 VAL A N 1
ATOM 2688 C CA . VAL A 1 327 ? -5.043 6.724 -27.690 1.00 55.03 327 VAL A CA 1
ATOM 2689 C C . VAL A 1 327 ? -4.653 8.177 -27.407 1.00 55.03 327 VAL A C 1
ATOM 2691 O O . VAL A 1 327 ? -3.468 8.508 -27.396 1.00 55.03 327 VAL A O 1
ATOM 2694 N N . THR A 1 328 ? -5.625 9.059 -27.165 1.00 52.69 328 THR A N 1
ATOM 2695 C CA . THR A 1 328 ? -5.351 10.485 -26.918 1.00 52.69 328 THR A CA 1
ATOM 2696 C C . THR A 1 328 ? -4.821 10.724 -25.507 1.00 52.69 328 THR A C 1
ATOM 2698 O O . THR A 1 328 ? -3.937 11.559 -25.314 1.00 52.69 328 THR A O 1
ATOM 2701 N N . MET A 1 329 ? -5.307 9.949 -24.535 1.00 54.19 329 MET A N 1
ATOM 2702 C CA . MET A 1 329 ? -4.800 9.937 -23.164 1.00 54.19 329 MET A CA 1
ATOM 2703 C C . MET A 1 329 ? -3.338 9.495 -23.100 1.00 54.19 329 MET A C 1
ATOM 2705 O O . MET A 1 329 ? -2.518 10.212 -22.530 1.00 54.19 329 MET A O 1
ATOM 2709 N N . LEU A 1 330 ? -2.992 8.385 -23.764 1.00 54.28 330 LEU A N 1
ATOM 2710 C CA . LEU A 1 330 ? -1.606 7.920 -23.860 1.00 54.28 330 LEU A CA 1
ATOM 2711 C C . LEU A 1 330 ? -0.710 8.967 -24.537 1.00 54.28 330 LEU A C 1
ATOM 2713 O O . LEU A 1 330 ? 0.347 9.297 -24.009 1.00 54.28 330 LEU A O 1
ATOM 2717 N N . LYS A 1 331 ? -1.155 9.572 -25.649 1.00 52.84 331 LYS A N 1
ATOM 2718 C CA . LYS A 1 331 ? -0.400 10.641 -26.330 1.00 52.84 331 LYS A CA 1
ATOM 2719 C C . LYS A 1 331 ? -0.139 11.847 -25.425 1.00 52.84 331 LYS A C 1
ATOM 2721 O O . LYS A 1 331 ? 0.983 12.335 -25.383 1.00 52.84 331 LYS A O 1
ATOM 2726 N N . ARG A 1 332 ? -1.145 12.332 -24.692 1.00 52.84 332 ARG A N 1
ATOM 2727 C CA . ARG A 1 332 ? -0.986 13.487 -23.789 1.00 52.84 332 ARG A CA 1
ATOM 2728 C C . ARG A 1 332 ? -0.116 13.170 -22.574 1.00 52.84 332 ARG A C 1
ATOM 2730 O O . ARG A 1 332 ? 0.635 14.039 -22.143 1.00 52.84 332 ARG A O 1
ATOM 2737 N N .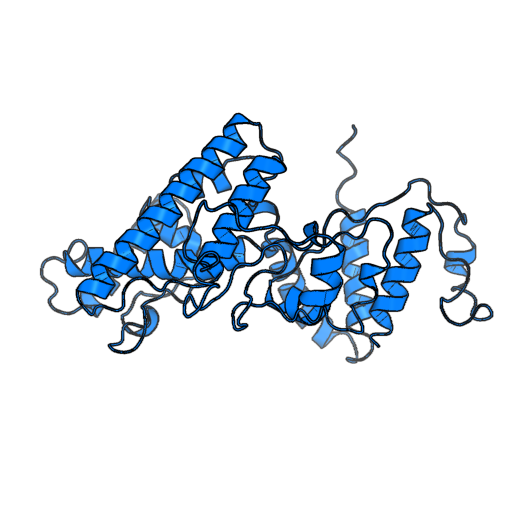 TYR A 1 333 ? -0.205 11.950 -22.051 1.00 48.78 333 TYR A N 1
ATOM 2738 C CA . TYR A 1 333 ? 0.646 11.482 -20.959 1.00 48.78 333 TYR A CA 1
ATOM 2739 C C . TYR A 1 333 ? 2.123 11.453 -21.383 1.00 48.78 333 TYR A C 1
ATOM 2741 O O . TYR A 1 333 ? 2.955 12.069 -20.721 1.00 48.78 333 TYR A O 1
ATOM 2749 N N . PHE A 1 334 ? 2.438 10.860 -22.541 1.00 49.47 334 PHE A N 1
ATOM 2750 C CA . PHE A 1 334 ? 3.812 10.820 -23.057 1.00 49.47 334 PHE A CA 1
ATOM 2751 C C . PHE A 1 334 ? 4.364 12.206 -23.428 1.00 49.47 334 PHE A C 1
ATOM 2753 O O . PHE A 1 334 ? 5.531 12.479 -23.174 1.00 49.47 334 PHE A O 1
ATOM 2760 N N . LEU A 1 335 ? 3.533 13.114 -23.952 1.00 46.69 335 LEU A N 1
ATOM 2761 C CA . LEU A 1 335 ? 3.964 14.473 -24.314 1.00 46.69 335 LEU A CA 1
ATOM 2762 C C . LEU A 1 335 ? 4.253 15.382 -23.106 1.00 46.69 335 LEU A C 1
ATOM 2764 O O . LEU A 1 335 ? 5.014 16.333 -23.240 1.00 46.69 335 LEU A O 1
ATOM 2768 N N . ARG A 1 336 ? 3.664 15.125 -21.929 1.00 48.31 336 ARG A N 1
ATOM 2769 C CA . ARG A 1 336 ? 3.960 15.907 -20.712 1.00 48.31 336 ARG A CA 1
ATOM 2770 C C . ARG A 1 336 ? 5.260 15.494 -20.031 1.00 48.31 336 ARG A C 1
ATOM 2772 O O . ARG A 1 336 ? 5.857 16.322 -19.351 1.00 48.31 336 ARG A O 1
ATOM 2779 N N . TRP A 1 337 ? 5.697 14.250 -20.213 1.00 45.22 337 TRP A N 1
ATOM 2780 C CA . TRP A 1 337 ? 6.955 13.773 -19.638 1.00 45.22 337 TRP A CA 1
ATOM 2781 C C . TRP A 1 337 ? 8.180 14.411 -20.315 1.00 45.22 337 TRP A C 1
ATOM 2783 O O . TRP A 1 337 ? 9.189 14.647 -19.660 1.00 45.22 337 TRP A O 1
ATOM 2793 N N . ASP A 1 338 ? 8.061 14.760 -21.600 1.00 45.00 338 ASP A N 1
ATOM 2794 C CA . ASP A 1 338 ? 9.154 15.319 -22.413 1.00 45.00 338 ASP A CA 1
ATOM 2795 C C . ASP A 1 338 ? 9.379 16.833 -22.209 1.00 45.00 338 ASP A C 1
ATOM 2797 O O . ASP A 1 338 ? 10.394 17.375 -22.630 1.00 45.00 338 ASP A O 1
ATOM 2801 N N . LEU A 1 339 ? 8.452 17.540 -21.550 1.00 42.66 339 LEU A N 1
ATOM 2802 C CA . LEU A 1 339 ? 8.484 19.009 -21.436 1.00 42.66 339 LEU A CA 1
ATOM 2803 C C . LEU A 1 339 ? 8.946 19.532 -20.063 1.00 42.66 339 LEU A C 1
ATOM 2805 O O . LEU A 1 339 ? 8.924 20.740 -19.845 1.00 42.66 339 LEU A O 1
ATOM 2809 N N . GLY A 1 340 ? 9.329 18.655 -19.127 1.00 44.31 340 GLY A N 1
ATOM 2810 C CA . GLY A 1 340 ? 9.502 19.033 -17.716 1.00 44.31 340 GLY A CA 1
ATOM 2811 C C . GLY A 1 340 ? 10.868 18.792 -17.070 1.00 44.31 340 GLY A C 1
ATOM 2812 O O . GLY A 1 340 ? 11.005 19.092 -15.887 1.00 44.31 340 GLY A O 1
ATOM 2813 N N . ARG A 1 341 ? 11.866 18.227 -17.764 1.00 45.22 341 ARG A N 1
ATOM 2814 C CA . ARG A 1 341 ? 13.190 17.951 -17.167 1.00 45.22 341 ARG A CA 1
ATOM 2815 C C . ARG A 1 341 ? 14.325 18.110 -18.176 1.00 45.22 341 ARG A C 1
ATOM 2817 O O . ARG A 1 341 ? 14.815 17.124 -18.717 1.00 45.22 341 ARG A O 1
ATOM 2824 N N . THR A 1 342 ? 14.751 19.347 -18.402 1.00 39.25 342 THR A N 1
ATOM 2825 C CA . THR A 1 342 ? 16.042 19.648 -19.047 1.00 39.25 342 THR A CA 1
ATOM 2826 C C . THR A 1 342 ? 17.186 19.872 -18.058 1.00 39.25 342 THR A C 1
ATOM 2828 O O . THR A 1 342 ? 18.327 19.864 -18.494 1.00 39.25 342 THR A O 1
ATOM 2831 N N . ASP A 1 343 ? 16.932 19.921 -16.745 1.00 39.72 343 ASP A N 1
ATOM 2832 C CA . ASP A 1 343 ? 17.988 20.131 -15.744 1.00 39.72 343 ASP A CA 1
ATOM 2833 C C . ASP A 1 343 ? 18.159 18.914 -14.831 1.00 39.72 343 ASP A C 1
ATOM 2835 O O . ASP A 1 343 ? 17.789 18.933 -13.666 1.00 39.72 343 ASP A O 1
ATOM 2839 N N . PHE A 1 344 ? 18.692 17.827 -15.385 1.00 36.50 344 PHE A N 1
ATOM 2840 C CA . PHE A 1 344 ? 19.478 16.838 -14.641 1.00 36.50 344 PHE A CA 1
ATOM 2841 C C . PHE A 1 344 ? 20.498 16.261 -15.625 1.00 36.50 344 PHE A C 1
ATOM 2843 O O . PHE A 1 344 ? 20.250 15.259 -16.299 1.00 36.50 344 PHE A O 1
ATOM 2850 N N . MET A 1 345 ? 21.618 16.971 -15.761 1.00 30.33 345 MET A N 1
ATOM 2851 C CA . MET A 1 345 ? 22.846 16.403 -16.308 1.00 30.33 345 MET A CA 1
ATOM 2852 C C . MET A 1 345 ? 23.402 15.408 -15.286 1.00 30.33 345 MET A C 1
ATOM 2854 O O . MET A 1 345 ? 23.520 15.738 -14.106 1.00 30.33 345 MET A O 1
ATOM 2858 N N . ILE A 1 346 ? 23.698 14.197 -15.760 1.00 36.09 346 ILE A N 1
ATOM 2859 C CA . ILE A 1 346 ? 24.788 13.382 -15.217 1.00 36.09 346 ILE A CA 1
ATOM 2860 C C . ILE A 1 346 ? 26.071 13.927 -15.829 1.00 36.09 346 ILE A C 1
ATOM 2862 O O . ILE A 1 346 ? 26.032 14.182 -17.060 1.00 36.09 346 ILE A O 1
#

Foldseek 3Di:
DPVVLLQVLVQLQQQQVQFGDQARPVDNPHGDPPVCVPDDGGHPDHDDDPADADAQVCVCVQFVWCAPQPHQQPDLFFRAGCDLPDPCVLRDLLPFPDPGDTDDQVCSCVPTGDPDTRSNCSHVPDGCVSHAHQCLCLPLVHQLQLVLLLVLQVCVVVVVQHVPDPDSQVSQQSVVVVLVVVCVVVVHDAPDDGDGCVQLVPDLVAEGGHNGRSVNSVSSCVVVVPAPLVVLLVVDDFAADLVSLVVNLVRLSVVSVVLSVVCVVQVVVVHRRRDDGSSSSSSSVQSVCCNPVRGRSNVSHCVVVVVVCVVVVVVLVVPDDVVCSVVVVVVVVVVVVVPPDPPDDD

Nearest PDB structures (foldseek):
  6xny-assembly1_A  TM=4.327E-01  e=3.031E-01  Mus musculus
  6dbx-assembly1_A  TM=4.323E-01  e=3.961E-01  Escherichia coli K-12
  5ze1-assembly1_A  TM=4.490E-01  e=5.456E+00  Mus musculus

pLDDT: mean 86.75, std 15.09, range [30.33, 98.56]

Sequence (346 aa):
MRPILHRTCWSLQHAFAGRRPQAHPHDPCLQIPRLHQKLKPQLSRRYAVAEYKGDWEWHQRLWQMRTHWNAKQICHACRATRNSKGNDGQCCFTLFGSNFPRRSFEECLLESMPDCPCPLVLCEGFHPAIIRFCAMHVLALGIYQTLTAEALLWLCEQRIFAPSATDLDERLRAAFLHFKGWLRSNKLSCSGREFSSKRLHVSKIDYPYLGYKAFNTRIVLAWFEMSEFQNDLECTDRYLTGSEGEQLYSEGQRALRLYREAALIFSGKGELRFLLRPKLHAMDELLKGCREELYNPRFFQNYAEEDVLGLLKPLAQKSILARHFEVTMLKRYFLRWDLGRTDFMI

Secondary structure (DSSP, 8-state):
--HHHHHHHHHHHHHHTTB---EETTEEEEE--HHHHTS-SB-SS------B---HHHHHHHHT-S-STTSSB--SSB--BS--SSGGGGGBTT-TT--PPBPPHHHIIIIIS-SS--GGGGSTT--GGGBPPPHIIIIIIIIHHHHHHHHHHHHHHTTSS-TT--SHHHHHHHHHHHHHHHHHHTT---------TTTTT-BTTB-------HHHHHHHHHHTT--HHHHHHHHS-SB--HHHHHHHHHHHHHHHHHHHHHHHHHHHTT-------HHHHHHHHHHHHHHHH-B-GGGG--HHHHHHHHHHHHHHHHHS-GGGHHHHHHHHHHHHHTTS------